Protein AF-A0A2V9MN05-F1 (afdb_monomer_lite)

Foldseek 3Di:
DDPPQDQPDDDDDDWTKGKDQVPVPVPAQFDPNRQDIDIATADVVVPRHGDADAPVRQVVCQVPDPDDPDDKDKDKDWKFWDDDPDTDIAIAMAMAQCPCVRRVFDFPDFDTDDNCCQEPPNFQAWEFEPVLCCPPVVVDPVLQQDWIQIPNDIHGYGTYGDNRDADPVGDRRGIYTHNHNDDDPDDPDD

Structure (mmCIF, N/CA/C/O backbone):
data_AF-A0A2V9MN05-F1
#
_entry.id   AF-A0A2V9MN05-F1
#
loop_
_atom_site.group_PDB
_atom_site.id
_atom_site.type_symbol
_atom_si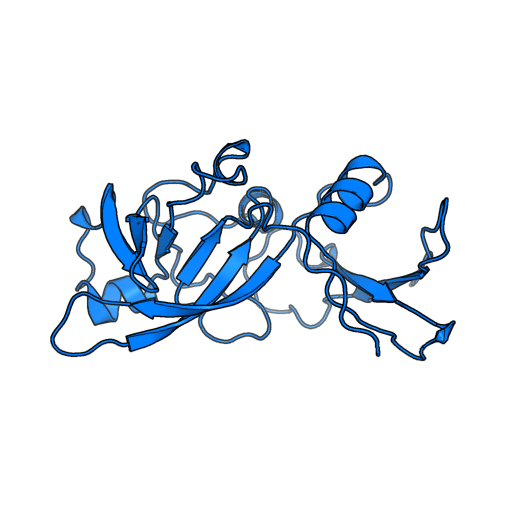te.label_atom_id
_atom_site.label_alt_id
_atom_site.label_comp_id
_atom_site.label_asym_id
_atom_site.label_entity_id
_atom_site.label_seq_id
_atom_site.pdbx_PDB_ins_code
_atom_site.Cartn_x
_atom_site.Cartn_y
_atom_site.Cartn_z
_atom_site.occupancy
_atom_site.B_iso_or_equiv
_atom_site.auth_seq_id
_atom_site.auth_comp_id
_atom_site.auth_asym_id
_atom_site.auth_atom_id
_atom_site.pdbx_PDB_model_num
ATOM 1 N N . MET A 1 1 ? 1.433 -19.647 -28.268 1.00 39.09 1 MET A N 1
ATOM 2 C CA . MET A 1 1 ? 2.835 -19.955 -27.921 1.00 39.09 1 MET A CA 1
ATOM 3 C C . MET A 1 1 ? 3.727 -18.903 -28.557 1.00 39.09 1 MET A C 1
ATOM 5 O O . MET A 1 1 ? 4.005 -18.997 -29.741 1.00 39.09 1 MET A O 1
ATOM 9 N N . ALA A 1 2 ? 4.092 -17.878 -27.792 1.00 30.27 2 ALA A N 1
ATOM 10 C CA . ALA A 1 2 ? 5.165 -16.939 -28.104 1.00 30.27 2 ALA A CA 1
ATOM 11 C C . ALA A 1 2 ? 5.567 -16.293 -26.773 1.00 30.27 2 ALA A C 1
ATOM 13 O O . ALA A 1 2 ? 4.906 -15.377 -26.292 1.00 30.27 2 ALA A O 1
ATOM 14 N N . VAL A 1 3 ? 6.591 -16.843 -26.119 1.00 34.91 3 VAL A N 1
ATOM 15 C CA . VAL A 1 3 ? 7.232 -16.193 -24.972 1.00 34.91 3 VAL A CA 1
ATOM 16 C C . VAL A 1 3 ? 8.134 -15.113 -25.561 1.00 34.91 3 VAL A C 1
ATOM 18 O O . VAL A 1 3 ? 9.304 -15.347 -25.840 1.00 34.91 3 VAL A O 1
ATOM 21 N N . LEU A 1 4 ? 7.563 -13.941 -25.829 1.00 36.72 4 LEU A N 1
ATOM 22 C CA . LEU A 1 4 ? 8.337 -12.737 -26.107 1.00 36.72 4 LEU A CA 1
ATOM 23 C C . LEU A 1 4 ? 8.831 -12.197 -24.762 1.00 36.72 4 LEU A C 1
ATOM 25 O O . LEU A 1 4 ? 8.249 -11.289 -24.181 1.00 36.72 4 LEU A O 1
ATOM 29 N N . ALA A 1 5 ? 9.908 -12.795 -24.249 1.00 43.03 5 ALA A N 1
ATOM 30 C CA . ALA A 1 5 ? 10.741 -12.186 -23.218 1.00 43.03 5 ALA A CA 1
ATOM 31 C C . ALA A 1 5 ? 11.541 -11.050 -23.873 1.00 43.03 5 ALA A C 1
ATOM 33 O O . ALA A 1 5 ? 12.736 -11.169 -24.133 1.00 43.03 5 ALA A O 1
ATOM 34 N N . LEU A 1 6 ? 10.849 -9.971 -24.242 1.00 42.22 6 LEU A N 1
ATOM 35 C CA . LEU A 1 6 ? 11.498 -8.774 -24.749 1.00 42.22 6 LEU A CA 1
ATOM 36 C C . LEU A 1 6 ? 12.150 -8.067 -23.563 1.00 42.22 6 LEU A C 1
ATOM 38 O O . LEU A 1 6 ? 11.474 -7.474 -22.724 1.00 42.22 6 LEU A O 1
ATOM 42 N N . GLY A 1 7 ? 13.478 -8.158 -23.502 1.00 55.50 7 GLY A N 1
ATOM 43 C CA . GLY A 1 7 ? 14.305 -7.254 -22.718 1.00 55.50 7 GLY A CA 1
ATOM 44 C C . GLY A 1 7 ? 14.095 -5.836 -23.235 1.00 55.50 7 GLY A C 1
ATOM 45 O O . GLY A 1 7 ? 14.756 -5.405 -24.175 1.00 55.50 7 GLY A O 1
ATOM 46 N N . LEU A 1 8 ? 13.137 -5.127 -22.647 1.00 49.72 8 LEU A N 1
ATOM 47 C CA . LEU A 1 8 ? 12.907 -3.712 -22.900 1.00 49.72 8 LEU A CA 1
ATOM 48 C C . LEU A 1 8 ? 13.979 -2.912 -22.164 1.00 49.72 8 LEU A C 1
ATOM 50 O O . LEU A 1 8 ? 13.798 -2.453 -21.040 1.00 49.72 8 LEU A O 1
ATOM 54 N N . GLY A 1 9 ? 15.137 -2.814 -22.808 1.00 55.19 9 GLY A N 1
ATOM 55 C CA . GLY A 1 9 ? 16.129 -1.791 -22.529 1.00 55.19 9 GLY A CA 1
ATOM 56 C C . GLY A 1 9 ? 15.937 -0.612 -23.476 1.00 55.19 9 GLY A C 1
ATOM 57 O O . GLY A 1 9 ? 15.714 -0.843 -24.657 1.00 55.19 9 GLY A O 1
ATOM 58 N N . ILE A 1 10 ? 16.036 0.603 -22.932 1.00 47.62 10 ILE A N 1
ATOM 59 C CA . ILE A 1 10 ? 16.647 1.853 -23.446 1.00 47.62 10 ILE A CA 1
ATOM 60 C C . ILE A 1 10 ? 16.549 2.812 -22.234 1.00 47.62 10 ILE A C 1
ATOM 62 O O . ILE A 1 10 ? 15.470 2.924 -21.675 1.00 47.62 10 ILE A O 1
ATOM 66 N N . GLY A 1 11 ? 17.536 3.531 -21.698 1.00 38.94 11 GLY A N 1
ATOM 67 C CA . GLY A 1 11 ? 18.947 3.799 -21.987 1.00 38.94 11 GLY A CA 1
ATOM 68 C C . GLY A 1 11 ? 19.257 5.155 -21.321 1.00 38.94 11 GLY A C 1
ATOM 69 O O . GLY A 1 11 ? 18.661 6.151 -21.705 1.00 38.94 11 GLY A O 1
ATOM 70 N N . ALA A 1 12 ? 20.015 5.220 -20.216 1.00 38.50 12 ALA A N 1
ATOM 71 C CA . ALA A 1 12 ? 21.365 5.809 -20.202 1.00 38.50 12 ALA A CA 1
ATOM 72 C C . ALA A 1 12 ? 22.094 5.559 -18.853 1.00 38.50 12 ALA A C 1
ATOM 74 O O . ALA A 1 12 ? 22.420 6.491 -18.128 1.00 38.50 12 ALA A O 1
ATOM 75 N N . ASN A 1 13 ? 22.276 4.290 -18.476 1.00 39.31 13 ASN A N 1
ATOM 76 C CA . ASN A 1 13 ? 23.356 3.745 -17.629 1.00 39.31 13 ASN A CA 1
ATOM 77 C C . ASN A 1 13 ? 22.969 2.299 -17.289 1.00 39.31 13 ASN A C 1
ATOM 79 O O . ASN A 1 13 ? 22.095 2.037 -16.473 1.00 39.31 13 ASN A O 1
ATOM 83 N N . THR A 1 14 ? 23.574 1.376 -18.024 1.00 41.16 14 THR A N 1
ATOM 84 C CA . THR A 1 14 ? 23.289 -0.054 -18.201 1.00 41.16 14 THR A CA 1
ATOM 85 C C . THR A 1 14 ? 22.826 -0.827 -16.948 1.00 41.16 14 THR A C 1
ATOM 87 O O . THR A 1 14 ? 23.635 -1.450 -16.263 1.00 41.16 14 THR A O 1
ATOM 90 N N . SER A 1 15 ? 21.510 -0.884 -16.721 1.00 51.56 15 SER A N 1
ATOM 91 C CA . SER A 1 15 ? 20.840 -1.926 -15.925 1.00 51.56 15 SER A CA 1
ATOM 92 C C . SER A 1 15 ? 19.911 -2.699 -16.859 1.00 51.56 15 SER A C 1
ATOM 94 O O . SER A 1 15 ? 19.084 -2.097 -17.541 1.00 51.56 15 SER A O 1
ATOM 96 N N . ILE A 1 16 ? 20.073 -4.020 -16.941 1.00 56.59 16 ILE A N 1
ATOM 97 C CA . ILE A 1 16 ? 19.167 -4.887 -17.709 1.00 56.59 16 ILE A CA 1
ATOM 98 C C . ILE A 1 16 ? 18.003 -5.245 -16.779 1.00 56.59 16 ILE A C 1
ATOM 100 O O . ILE A 1 16 ? 18.226 -5.522 -15.602 1.00 56.59 16 ILE A O 1
ATOM 104 N N . PHE A 1 17 ? 16.767 -5.242 -17.267 1.00 59.34 17 PHE A N 1
ATOM 105 C CA . PHE A 1 17 ? 15.611 -5.709 -16.497 1.00 59.34 17 PHE A CA 1
ATOM 106 C C . PHE A 1 17 ? 15.231 -7.118 -16.931 1.00 59.34 17 PHE A C 1
ATOM 108 O O . PHE A 1 17 ? 15.330 -7.464 -18.108 1.00 59.34 17 PHE A O 1
ATOM 115 N N . SER A 1 18 ? 14.788 -7.927 -15.973 1.00 60.91 18 SER A N 1
ATOM 116 C CA . SER A 1 18 ? 14.222 -9.249 -16.238 1.00 60.91 18 SER A CA 1
ATOM 117 C C . SER A 1 18 ? 12.752 -9.262 -15.835 1.00 60.91 18 SER A C 1
ATOM 119 O O . SER A 1 18 ? 12.353 -8.576 -14.890 1.00 60.91 18 SER A O 1
ATOM 121 N N . VAL A 1 19 ? 11.947 -10.038 -16.557 1.00 59.69 19 VAL A N 1
ATOM 122 C CA . VAL A 1 19 ? 10.512 -10.195 -16.315 1.00 59.69 19 VAL A CA 1
ATOM 123 C C . VAL A 1 19 ? 10.247 -11.649 -15.967 1.00 59.69 19 VAL A C 1
ATOM 125 O O . VAL A 1 19 ? 10.619 -12.553 -16.713 1.00 59.69 19 VAL A O 1
ATOM 128 N N . VAL A 1 20 ? 9.582 -11.881 -14.837 1.00 61.16 20 VAL A N 1
ATOM 129 C CA . VAL A 1 20 ? 9.083 -13.213 -14.487 1.00 61.16 20 VAL A CA 1
ATOM 130 C C . VAL A 1 20 ? 7.574 -13.206 -14.648 1.00 61.16 20 VAL A C 1
ATOM 132 O O . VAL A 1 20 ? 6.879 -12.364 -14.072 1.00 61.16 20 VAL A O 1
ATOM 135 N N . ASN A 1 21 ? 7.077 -14.151 -15.445 1.00 51.31 21 ASN A N 1
ATOM 136 C CA . ASN A 1 21 ? 5.650 -14.326 -15.636 1.00 51.31 21 ASN A CA 1
ATOM 137 C C . ASN A 1 21 ? 5.034 -14.866 -14.341 1.00 51.31 21 ASN A C 1
ATOM 139 O O . ASN A 1 21 ? 5.473 -15.891 -13.813 1.00 51.31 21 ASN A O 1
ATOM 143 N N . PHE A 1 22 ? 4.011 -14.192 -13.832 1.00 54.09 22 PHE A N 1
ATOM 144 C CA . PHE A 1 22 ? 3.351 -14.544 -12.579 1.00 54.09 22 PHE A CA 1
ATOM 145 C C . PHE A 1 22 ? 2.354 -15.704 -12.751 1.00 54.09 22 PHE A C 1
ATOM 147 O O . PHE A 1 22 ? 1.380 -15.798 -12.016 1.00 54.09 22 PHE A O 1
ATOM 154 N N . LEU A 1 23 ? 2.590 -16.648 -13.671 1.00 47.97 23 LEU A N 1
ATOM 155 C CA . LEU A 1 23 ? 1.692 -17.791 -13.925 1.00 47.97 23 LEU A CA 1
ATOM 156 C C . LEU A 1 23 ? 1.427 -18.674 -12.685 1.00 47.97 23 LEU A C 1
ATOM 158 O O . LEU A 1 23 ? 0.505 -19.488 -12.696 1.00 47.97 23 LEU A O 1
ATOM 162 N N . LEU A 1 24 ? 2.187 -18.483 -11.603 1.00 50.28 24 LEU A N 1
ATOM 163 C CA . LEU A 1 24 ? 1.939 -19.065 -10.283 1.00 50.28 24 LEU A CA 1
ATOM 164 C C . LEU A 1 24 ? 0.792 -18.386 -9.497 1.00 50.28 24 LEU A C 1
ATOM 166 O O . LEU A 1 24 ? 0.375 -18.928 -8.482 1.00 50.28 24 LEU A O 1
ATOM 170 N N . LEU A 1 25 ? 0.235 -17.257 -9.960 1.00 53.88 25 LEU A N 1
ATOM 171 C CA . LEU A 1 25 ? -0.922 -16.562 -9.364 1.00 53.88 25 LEU A CA 1
ATOM 172 C C . LEU A 1 25 ? -2.271 -17.231 -9.664 1.00 53.88 25 LEU A C 1
ATOM 174 O O . LEU A 1 25 ? -3.316 -16.633 -9.404 1.00 53.88 25 LEU A O 1
ATOM 178 N N . ARG A 1 26 ? -2.288 -18.454 -10.215 1.00 44.75 26 ARG A N 1
ATOM 179 C CA . ARG A 1 26 ? -3.520 -19.227 -10.437 1.00 44.75 26 ARG A CA 1
ATOM 180 C C . ARG A 1 26 ? -4.197 -19.538 -9.096 1.00 44.75 26 ARG A C 1
ATOM 182 O O . ARG A 1 26 ? -3.970 -20.604 -8.536 1.00 44.75 26 ARG A O 1
ATOM 189 N N . SER A 1 27 ? -4.990 -18.581 -8.609 1.00 54.88 27 SER A N 1
ATOM 190 C CA . SER A 1 27 ? -6.181 -18.660 -7.739 1.00 54.88 27 SER A CA 1
ATOM 191 C C . SER A 1 27 ? -6.539 -17.303 -7.100 1.00 54.88 27 SER A C 1
ATOM 193 O O . SER A 1 27 ? -7.542 -17.233 -6.397 1.00 54.88 27 SER A O 1
ATOM 195 N N . LEU A 1 28 ? -5.772 -16.223 -7.318 1.00 64.75 28 LEU A N 1
ATOM 196 C CA . LEU A 1 28 ? -6.087 -14.928 -6.698 1.00 64.75 28 LEU A CA 1
ATOM 197 C C . LEU A 1 28 ? -7.112 -14.131 -7.511 1.00 64.75 28 LEU A C 1
ATOM 199 O O . LEU A 1 28 ? -7.017 -14.109 -8.742 1.00 64.75 28 LEU A O 1
ATOM 203 N N . PRO A 1 29 ? -8.058 -13.435 -6.853 1.00 74.38 29 PRO A N 1
ATOM 204 C CA . PRO A 1 29 ? -9.112 -12.661 -7.506 1.00 74.38 29 PRO A CA 1
ATOM 205 C C . PRO A 1 29 ? -8.591 -11.307 -8.020 1.00 74.38 29 PRO A C 1
ATOM 207 O O . PRO A 1 29 ? -9.217 -10.268 -7.819 1.00 74.38 29 PRO A O 1
ATOM 210 N N . TYR A 1 30 ? -7.418 -11.297 -8.654 1.00 82.50 30 TYR A N 1
ATOM 211 C CA . TYR A 1 30 ? -6.895 -10.100 -9.299 1.00 82.50 30 TYR A CA 1
ATOM 212 C C . TYR A 1 30 ? -7.564 -9.886 -10.649 1.00 82.50 30 TYR A C 1
ATOM 214 O O . TYR A 1 30 ? -7.943 -10.834 -11.339 1.00 82.50 30 TYR A O 1
ATOM 222 N N . LYS A 1 31 ? -7.669 -8.621 -11.042 1.00 81.06 31 LYS A N 1
ATOM 223 C CA . LYS A 1 31 ? -8.039 -8.246 -12.400 1.00 81.06 31 LYS A CA 1
ATOM 224 C C . LYS A 1 31 ? -6.958 -8.724 -13.381 1.00 81.06 31 LYS A C 1
ATOM 226 O O . LYS A 1 31 ? -5.775 -8.513 -13.137 1.00 81.06 31 LYS A O 1
ATOM 231 N N . ASP A 1 32 ? -7.385 -9.371 -14.466 1.00 80.56 32 ASP A N 1
ATOM 232 C CA . ASP A 1 32 ? -6.545 -9.805 -15.593 1.00 80.56 32 ASP A CA 1
ATOM 233 C C . ASP A 1 32 ? -5.247 -10.549 -15.175 1.00 80.56 32 ASP A C 1
ATOM 235 O O . ASP A 1 32 ? -4.142 -10.187 -15.581 1.00 80.56 32 ASP A O 1
ATOM 239 N N . PRO A 1 33 ? -5.332 -11.635 -14.374 1.00 76.94 33 PRO A N 1
ATOM 240 C CA . PRO A 1 33 ? -4.166 -12.248 -13.729 1.00 76.94 33 PRO A CA 1
ATOM 241 C C . PRO A 1 33 ? -3.158 -12.861 -14.715 1.00 76.94 33 PRO A C 1
ATOM 243 O O . PRO A 1 33 ? -2.000 -13.065 -14.359 1.00 76.94 33 PRO A O 1
ATOM 246 N N . GLY A 1 34 ? -3.583 -13.158 -15.949 1.00 77.50 34 GLY A N 1
ATOM 247 C CA . GLY A 1 34 ? -2.714 -13.652 -17.022 1.00 77.50 34 GLY A CA 1
ATOM 248 C C . GLY A 1 34 ? -1.807 -12.586 -17.646 1.00 77.50 34 GLY A C 1
ATOM 249 O O . GLY A 1 34 ? -0.895 -12.944 -18.387 1.00 77.50 34 GLY A O 1
ATOM 250 N N . GLU A 1 35 ? -2.043 -11.308 -17.343 1.00 83.62 35 GLU A N 1
ATOM 251 C CA . GLU A 1 35 ? -1.281 -10.162 -17.858 1.00 83.62 35 GLU A CA 1
ATOM 252 C C . GLU A 1 35 ? -0.351 -9.551 -16.797 1.00 83.62 35 GLU A C 1
ATOM 254 O O . GLU A 1 35 ? 0.435 -8.647 -17.083 1.00 83.62 35 GLU A O 1
ATOM 259 N N . LEU A 1 36 ? -0.403 -10.062 -15.564 1.00 84.00 36 LEU A N 1
ATOM 260 C CA . LEU A 1 36 ? 0.458 -9.609 -14.482 1.00 84.00 36 LEU A CA 1
ATOM 261 C C . LEU A 1 36 ? 1.861 -10.194 -14.629 1.00 84.00 36 LEU A C 1
ATOM 263 O O . LEU A 1 36 ? 2.056 -11.398 -14.795 1.00 84.00 36 LEU A O 1
ATOM 267 N N . VAL A 1 37 ? 2.865 -9.335 -14.483 1.00 83.44 37 VAL A N 1
ATOM 268 C CA . VAL A 1 37 ? 4.274 -9.733 -14.463 1.00 83.44 37 VAL A CA 1
ATOM 269 C C . VAL A 1 37 ? 5.022 -9.005 -13.354 1.00 83.44 37 VAL A C 1
ATOM 271 O O . VAL A 1 37 ? 4.655 -7.893 -12.973 1.00 83.44 37 VAL A O 1
ATOM 274 N N . ARG A 1 38 ? 6.083 -9.625 -12.821 1.00 82.38 38 ARG A N 1
ATOM 275 C CA . ARG A 1 38 ? 7.010 -8.938 -11.914 1.00 82.38 38 ARG A CA 1
ATOM 276 C C . ARG A 1 38 ? 8.241 -8.501 -12.679 1.00 82.38 38 ARG A C 1
ATOM 278 O O . ARG A 1 38 ? 8.856 -9.315 -13.371 1.00 82.38 38 ARG A O 1
ATOM 285 N N . VAL A 1 39 ? 8.601 -7.237 -12.497 1.00 82.75 39 VAL A N 1
ATOM 286 C CA . VAL A 1 39 ? 9.814 -6.635 -13.047 1.00 82.75 39 VAL A CA 1
ATOM 287 C C . VAL A 1 39 ? 10.818 -6.434 -11.918 1.00 82.75 39 VAL A C 1
ATOM 289 O O . VAL A 1 39 ? 10.441 -6.059 -10.806 1.00 82.75 39 VAL A O 1
ATOM 292 N N . TRP A 1 40 ? 12.090 -6.685 -12.211 1.00 78.81 40 TRP A N 1
ATOM 293 C CA . TRP A 1 40 ? 13.195 -6.595 -11.255 1.00 78.81 40 TRP A CA 1
ATOM 294 C C . TRP A 1 40 ? 14.386 -5.901 -11.896 1.00 78.81 40 TRP A C 1
ATOM 296 O O . TRP A 1 40 ? 14.615 -6.039 -13.103 1.00 78.81 40 TRP A O 1
ATOM 306 N N . ALA A 1 41 ? 15.184 -5.226 -11.072 1.00 77.25 41 ALA A N 1
ATOM 307 C CA . ALA A 1 41 ? 16.496 -4.762 -11.493 1.00 77.25 41 ALA A CA 1
ATOM 308 C C . ALA A 1 41 ? 17.451 -5.958 -11.590 1.00 77.25 41 ALA A C 1
ATOM 310 O O . ALA A 1 41 ? 17.406 -6.864 -10.755 1.00 77.25 41 ALA A O 1
ATOM 311 N N . THR A 1 42 ? 18.317 -5.968 -12.603 1.00 72.00 42 THR A N 1
ATOM 312 C CA . THR A 1 42 ? 19.423 -6.926 -12.690 1.00 72.00 42 THR A CA 1
ATOM 313 C C . THR A 1 42 ? 20.740 -6.182 -12.859 1.00 72.00 42 THR A C 1
ATOM 315 O O . THR A 1 42 ? 20.823 -5.171 -13.561 1.00 72.00 42 THR A O 1
ATOM 318 N N . TYR A 1 43 ? 21.786 -6.714 -12.232 1.00 75.31 43 TYR A N 1
ATOM 319 C CA . TYR A 1 43 ? 23.158 -6.239 -12.346 1.00 75.31 43 TYR A CA 1
ATOM 320 C C . TYR A 1 43 ? 24.034 -7.403 -12.827 1.00 75.31 43 TYR A C 1
ATOM 322 O O . TYR A 1 43 ? 24.676 -8.072 -12.009 1.00 75.31 43 TYR A O 1
ATOM 330 N N . PRO A 1 44 ? 24.081 -7.667 -14.150 1.00 73.44 44 PRO A N 1
ATOM 331 C CA . PRO A 1 44 ? 24.819 -8.801 -14.710 1.00 73.44 44 PRO A CA 1
ATOM 332 C C . PRO A 1 44 ? 26.302 -8.798 -14.331 1.00 73.44 44 PRO A C 1
ATOM 334 O O . PRO A 1 44 ? 26.865 -9.843 -14.024 1.00 73.44 44 PRO A O 1
ATOM 337 N N . SER A 1 45 ? 26.917 -7.614 -14.264 1.00 74.62 45 SER A N 1
ATOM 338 C CA . SER A 1 45 ? 28.318 -7.430 -13.857 1.00 74.62 45 SER A CA 1
ATOM 339 C C . SER A 1 45 ? 28.610 -7.857 -12.415 1.00 74.62 45 SER A C 1
ATOM 341 O O . SER A 1 45 ? 29.765 -8.092 -12.075 1.00 74.62 45 SER A O 1
ATOM 343 N N . LYS A 1 46 ? 27.576 -7.969 -11.572 1.00 74.19 46 LYS A N 1
ATOM 344 C CA . LYS A 1 46 ? 27.658 -8.432 -10.180 1.00 74.19 46 LYS A CA 1
ATOM 345 C C . LYS A 1 46 ? 27.010 -9.805 -9.978 1.00 74.19 46 LYS A C 1
ATOM 347 O O . LYS A 1 46 ? 26.874 -10.246 -8.843 1.00 74.19 46 LYS A O 1
ATOM 352 N N . GLY A 1 47 ? 26.569 -10.459 -11.056 1.00 73.25 47 GLY A N 1
ATOM 353 C CA . GLY A 1 47 ? 25.829 -11.721 -10.988 1.00 73.25 47 GLY A CA 1
ATOM 354 C C . GLY A 1 47 ? 24.453 -11.613 -10.317 1.00 73.25 47 GLY A C 1
ATOM 355 O O . GLY A 1 47 ? 23.883 -12.636 -9.947 1.00 73.25 47 GLY A O 1
ATOM 356 N N . VAL A 1 48 ? 23.905 -10.403 -10.145 1.00 74.25 48 VAL A N 1
ATOM 357 C CA . VAL A 1 48 ? 22.606 -10.188 -9.487 1.00 74.25 48 VAL A CA 1
ATOM 358 C C . VAL A 1 48 ? 21.503 -10.222 -10.537 1.00 74.25 48 VAL A C 1
ATOM 360 O O . VAL A 1 48 ? 21.445 -9.363 -11.415 1.00 74.25 48 VAL A O 1
ATOM 363 N N . THR A 1 49 ? 20.616 -11.209 -10.452 1.00 65.81 49 THR A N 1
ATOM 364 C CA . THR A 1 49 ? 19.530 -11.423 -11.426 1.00 65.81 49 THR A CA 1
ATOM 365 C C . THR A 1 49 ? 18.174 -10.900 -10.958 1.00 65.81 49 THR A C 1
ATOM 367 O O . THR A 1 49 ? 17.256 -10.799 -11.770 1.00 65.81 49 THR A O 1
ATOM 370 N N . GLN A 1 50 ? 18.041 -10.570 -9.671 1.00 68.31 50 GLN A N 1
ATOM 371 C CA . GLN A 1 50 ? 16.852 -9.975 -9.067 1.00 68.31 50 GLN A CA 1
ATOM 372 C C . GLN A 1 50 ? 17.286 -9.066 -7.917 1.00 68.31 50 GLN A C 1
ATOM 374 O O . GLN A 1 50 ? 17.778 -9.554 -6.901 1.00 68.31 50 GLN A O 1
ATOM 379 N N . ASP A 1 51 ? 17.100 -7.760 -8.072 1.00 72.50 51 ASP A N 1
ATOM 380 C CA . ASP A 1 51 ? 17.329 -6.778 -7.013 1.00 72.50 51 ASP A CA 1
ATOM 381 C C . ASP A 1 51 ? 16.075 -5.935 -6.753 1.00 72.50 51 ASP A C 1
ATOM 383 O O . ASP A 1 51 ? 15.172 -5.822 -7.593 1.00 72.50 51 ASP A O 1
ATOM 387 N N . VAL A 1 52 ? 16.024 -5.353 -5.557 1.00 69.31 52 VAL A N 1
ATOM 388 C CA . VAL A 1 52 ? 14.979 -4.436 -5.116 1.00 69.31 52 VAL A CA 1
ATOM 389 C C . VAL A 1 52 ? 15.211 -3.068 -5.749 1.00 69.31 52 VAL A C 1
ATOM 391 O O . VAL A 1 52 ? 16.243 -2.434 -5.550 1.00 69.31 52 VAL A O 1
ATOM 394 N N . THR A 1 53 ? 14.221 -2.589 -6.492 1.00 72.00 53 THR A N 1
ATOM 395 C CA . THR A 1 53 ? 14.265 -1.280 -7.146 1.00 72.00 53 THR A CA 1
ATOM 396 C C . THR A 1 53 ? 14.086 -0.157 -6.126 1.00 72.00 53 THR A C 1
ATOM 398 O O . THR A 1 53 ? 13.192 -0.219 -5.275 1.00 72.00 53 THR A O 1
ATOM 401 N N . SER A 1 54 ? 14.905 0.897 -6.206 1.00 77.75 54 SER A N 1
ATOM 402 C CA . SER A 1 54 ? 14.675 2.095 -5.394 1.00 77.75 54 SER A CA 1
ATOM 403 C C . SER A 1 54 ? 13.398 2.818 -5.845 1.00 77.75 54 SER A C 1
ATOM 405 O O . SER A 1 54 ? 12.959 2.673 -6.983 1.00 77.75 54 SER A O 1
ATOM 407 N N . TYR A 1 55 ? 12.785 3.631 -4.976 1.00 78.44 55 TYR A N 1
ATOM 408 C CA . TYR A 1 55 ? 11.598 4.404 -5.372 1.00 78.44 55 TYR A CA 1
ATOM 409 C C . TYR A 1 55 ? 11.880 5.328 -6.568 1.00 78.44 55 TYR A C 1
ATOM 411 O O . TYR A 1 55 ? 11.038 5.458 -7.448 1.00 78.44 55 TYR A O 1
ATOM 419 N N . ALA A 1 56 ? 13.075 5.928 -6.621 1.00 79.44 56 ALA A N 1
ATOM 420 C CA . ALA A 1 56 ? 13.480 6.790 -7.728 1.00 79.44 56 ALA A CA 1
ATOM 421 C C . ALA A 1 56 ? 13.580 6.005 -9.043 1.00 79.44 56 ALA A C 1
ATOM 423 O O . ALA A 1 56 ? 12.973 6.408 -10.029 1.00 79.44 56 ALA A O 1
ATOM 424 N N . ASP A 1 57 ? 14.240 4.843 -9.024 1.00 81.56 57 ASP A N 1
ATOM 425 C CA . ASP A 1 57 ? 14.337 3.990 -10.212 1.00 81.56 57 ASP A CA 1
ATOM 426 C C . ASP A 1 57 ? 12.946 3.518 -10.666 1.00 81.56 57 ASP A C 1
ATOM 428 O O . ASP A 1 57 ? 12.652 3.513 -11.855 1.00 81.56 57 ASP A O 1
ATOM 432 N N . PHE A 1 58 ? 12.045 3.181 -9.733 1.00 85.88 58 PHE A N 1
ATOM 433 C CA . PHE A 1 58 ? 10.660 2.841 -10.071 1.00 85.88 58 PHE A CA 1
ATOM 434 C C . PHE A 1 58 ? 9.929 4.001 -10.759 1.00 85.88 58 PHE A C 1
ATOM 436 O O . PHE A 1 58 ? 9.215 3.773 -11.735 1.00 85.88 58 PHE A O 1
ATOM 443 N N . MET A 1 59 ? 10.100 5.235 -10.277 1.00 84.50 59 MET A N 1
ATOM 444 C CA . MET A 1 59 ? 9.497 6.413 -10.906 1.00 84.50 59 MET A CA 1
ATOM 445 C C . MET A 1 59 ? 10.065 6.661 -12.305 1.00 84.50 59 MET A C 1
ATOM 447 O O . MET A 1 59 ? 9.297 6.968 -13.221 1.00 84.50 59 MET A O 1
ATOM 451 N N . ASP A 1 60 ? 11.370 6.460 -12.498 1.00 83.88 60 ASP A N 1
ATOM 452 C CA . ASP A 1 60 ? 12.003 6.540 -13.815 1.00 83.88 60 ASP A CA 1
ATOM 453 C C . ASP A 1 60 ? 11.434 5.476 -14.759 1.00 83.88 60 ASP A C 1
ATOM 455 O O . ASP A 1 60 ? 11.042 5.796 -15.882 1.00 83.88 60 ASP A O 1
ATOM 459 N N . TRP A 1 61 ? 11.295 4.229 -14.293 1.00 86.00 61 TRP A N 1
ATOM 460 C CA . TRP A 1 61 ? 10.700 3.149 -15.084 1.00 86.00 61 TRP A CA 1
ATOM 461 C C . TRP A 1 61 ? 9.256 3.461 -15.442 1.00 86.00 61 TRP A C 1
ATOM 463 O O . TRP A 1 61 ? 8.883 3.330 -16.600 1.00 86.00 61 TRP A O 1
ATOM 473 N N . LYS A 1 62 ? 8.450 3.918 -14.477 1.00 87.00 62 LYS A N 1
ATOM 474 C CA . LYS A 1 62 ? 7.049 4.290 -14.705 1.00 87.00 62 LYS A CA 1
ATOM 475 C C . LYS A 1 62 ? 6.930 5.418 -15.733 1.00 87.00 62 LYS A C 1
ATOM 477 O O . LYS A 1 62 ? 6.035 5.372 -16.570 1.00 87.00 62 LYS A O 1
ATOM 482 N N . THR A 1 63 ? 7.831 6.399 -15.692 1.00 86.88 63 THR A N 1
ATOM 483 C CA . THR A 1 63 ? 7.833 7.552 -16.610 1.00 86.88 63 THR A CA 1
ATOM 484 C C . THR A 1 63 ? 8.286 7.171 -18.020 1.00 86.88 63 THR A C 1
ATOM 486 O O . THR A 1 63 ? 7.752 7.686 -18.997 1.00 86.88 63 THR A O 1
ATOM 489 N N . GLN A 1 64 ? 9.255 6.261 -18.139 1.00 86.19 64 GLN A N 1
ATOM 490 C CA . GLN A 1 64 ? 9.811 5.806 -19.422 1.00 86.19 64 GLN A CA 1
ATOM 491 C C . GLN A 1 64 ? 9.079 4.578 -19.995 1.00 86.19 64 GLN A C 1
ATOM 493 O O . GLN A 1 64 ? 9.413 4.091 -21.076 1.00 86.19 64 GLN A O 1
ATOM 498 N N . ASN A 1 65 ? 8.086 4.056 -19.276 1.00 84.62 65 ASN A N 1
ATOM 499 C CA . ASN A 1 65 ? 7.372 2.846 -19.643 1.00 84.62 65 ASN A CA 1
ATOM 500 C C . ASN A 1 65 ? 6.488 3.052 -20.881 1.00 84.62 65 ASN A C 1
ATOM 502 O O . ASN A 1 65 ? 5.592 3.890 -20.900 1.00 84.62 65 ASN A O 1
ATOM 506 N N . SER A 1 66 ? 6.699 2.197 -21.879 1.00 84.38 66 SER A N 1
ATOM 507 C CA . SER A 1 66 ? 5.870 2.077 -23.086 1.00 84.38 66 SER A CA 1
ATOM 508 C C . SER A 1 66 ? 5.301 0.667 -23.289 1.00 84.38 66 SER A C 1
ATOM 510 O O . SER A 1 66 ? 4.541 0.441 -24.227 1.00 84.38 66 SER A O 1
ATOM 512 N N . ALA A 1 67 ? 5.662 -0.283 -22.422 1.00 84.81 67 ALA A N 1
ATOM 513 C CA . ALA A 1 67 ? 5.367 -1.703 -22.601 1.00 84.81 67 ALA A CA 1
ATOM 514 C C . ALA A 1 67 ? 4.211 -2.206 -21.732 1.00 84.81 67 ALA A C 1
ATOM 516 O O . ALA A 1 67 ? 3.526 -3.153 -22.109 1.00 84.81 67 ALA A O 1
ATOM 517 N N . PHE A 1 68 ? 3.997 -1.588 -20.571 1.00 87.50 68 PHE A N 1
ATOM 518 C CA . PHE A 1 68 ? 2.969 -1.986 -19.616 1.00 87.50 68 PHE A CA 1
ATOM 519 C C . PHE A 1 68 ? 1.848 -0.956 -19.571 1.00 87.50 68 PHE A C 1
ATOM 521 O O . PHE A 1 68 ? 2.102 0.246 -19.560 1.00 87.50 68 PHE A O 1
ATOM 528 N N . GLN A 1 69 ? 0.601 -1.412 -19.477 1.00 88.44 69 GLN A N 1
ATOM 529 C CA . GLN A 1 69 ? -0.538 -0.506 -19.328 1.00 88.44 69 GLN A CA 1
ATOM 530 C C . GLN A 1 69 ? -0.495 0.250 -17.992 1.00 88.44 69 GLN A C 1
ATOM 532 O O . GLN A 1 69 ? -0.861 1.421 -17.924 1.00 88.44 69 GLN A O 1
ATOM 537 N N . GLN A 1 70 ? -0.067 -0.426 -16.924 1.00 89.94 70 GLN A N 1
ATOM 538 C CA . GLN A 1 70 ? 0.066 0.131 -15.581 1.00 89.94 70 GLN A CA 1
ATOM 539 C C . GLN A 1 70 ? 1.283 -0.476 -14.885 1.00 89.94 70 GLN A C 1
ATOM 541 O O . GLN A 1 70 ? 1.657 -1.620 -15.141 1.00 89.94 70 GLN A O 1
ATOM 546 N N . MET A 1 71 ? 1.879 0.293 -13.976 1.00 91.12 71 MET A N 1
ATOM 547 C CA . MET A 1 71 ? 2.973 -0.161 -13.125 1.00 91.12 71 MET A CA 1
ATOM 548 C C . MET A 1 71 ? 2.716 0.269 -11.687 1.00 91.12 71 MET A C 1
ATOM 550 O O . MET A 1 71 ? 2.344 1.413 -11.427 1.00 91.12 71 MET A O 1
ATOM 554 N N . ALA A 1 72 ? 2.973 -0.646 -10.760 1.00 91.44 72 ALA A N 1
ATOM 555 C CA . ALA A 1 72 ? 2.923 -0.394 -9.332 1.00 91.44 72 ALA A CA 1
ATOM 556 C C . ALA A 1 72 ? 4.155 -0.989 -8.649 1.00 91.44 72 ALA A C 1
ATOM 558 O O . ALA A 1 72 ? 4.726 -1.975 -9.118 1.00 91.44 72 ALA A O 1
ATOM 559 N N . ALA A 1 73 ? 4.548 -0.390 -7.530 1.00 89.38 73 ALA A N 1
ATOM 560 C CA . ALA A 1 73 ? 5.654 -0.860 -6.712 1.00 89.38 73 ALA A CA 1
ATOM 561 C C . ALA A 1 73 ? 5.149 -1.359 -5.366 1.00 89.38 73 ALA A C 1
ATOM 563 O O . ALA A 1 73 ? 4.178 -0.836 -4.814 1.00 89.38 73 ALA A O 1
ATOM 564 N N . PHE A 1 74 ? 5.859 -2.336 -4.812 1.00 87.12 74 PHE A N 1
ATOM 565 C CA . PHE A 1 74 ? 5.667 -2.770 -3.442 1.00 87.12 74 PHE A CA 1
ATOM 566 C C . PHE A 1 74 ? 6.992 -3.170 -2.797 1.00 87.12 74 PHE A C 1
ATOM 568 O O . PHE A 1 74 ? 7.939 -3.572 -3.471 1.00 87.12 74 PHE A O 1
ATOM 575 N N . THR A 1 75 ? 7.035 -3.117 -1.472 1.00 84.62 75 THR A N 1
ATOM 576 C CA . THR A 1 75 ? 8.078 -3.739 -0.658 1.00 84.62 75 THR A CA 1
ATOM 577 C C . THR A 1 75 ? 7.487 -4.243 0.652 1.00 84.62 75 THR A C 1
ATOM 579 O O . THR A 1 75 ? 6.489 -3.707 1.133 1.00 84.62 75 THR A O 1
ATOM 582 N N . HIS A 1 76 ? 8.087 -5.274 1.239 1.00 83.06 76 HIS A N 1
ATOM 583 C CA . HIS A 1 76 ? 7.676 -5.776 2.545 1.00 83.06 76 HIS A CA 1
ATOM 584 C C . HIS A 1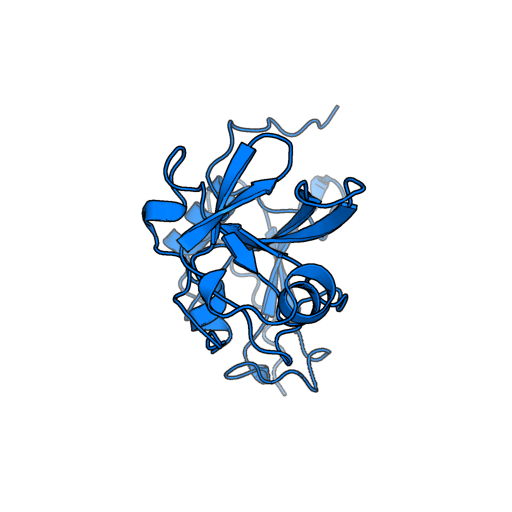 76 ? 8.344 -4.978 3.656 1.00 83.06 76 HIS A C 1
ATOM 586 O O . HIS A 1 76 ? 9.523 -4.635 3.579 1.00 83.06 76 HIS A O 1
ATOM 592 N N . GLN A 1 77 ? 7.598 -4.720 4.724 1.00 83.75 77 GLN A N 1
ATOM 593 C CA . GLN A 1 77 ? 8.130 -4.067 5.908 1.00 83.75 77 GLN A CA 1
ATOM 594 C C . GLN A 1 77 ? 7.450 -4.603 7.163 1.00 83.75 77 GLN A C 1
ATOM 596 O O . GLN A 1 77 ? 6.238 -4.791 7.202 1.00 83.75 77 GLN A O 1
ATOM 601 N N . TYR A 1 78 ? 8.236 -4.815 8.217 1.00 84.88 78 TYR A N 1
ATOM 602 C CA . TYR A 1 78 ? 7.690 -5.082 9.541 1.00 84.88 78 TYR A CA 1
ATOM 603 C C . TYR A 1 78 ? 7.297 -3.779 10.240 1.00 84.88 78 TYR A C 1
ATOM 605 O O . TYR A 1 78 ? 8.048 -2.798 10.243 1.00 84.88 78 TYR A O 1
ATOM 613 N N . PHE A 1 79 ? 6.142 -3.805 10.891 1.00 85.31 79 PHE A N 1
ATOM 614 C CA . PHE A 1 79 ? 5.620 -2.721 11.708 1.00 85.31 79 PHE A CA 1
ATOM 615 C C . PHE A 1 79 ? 5.369 -3.216 13.127 1.00 85.31 79 PHE A C 1
ATOM 617 O O . PHE A 1 79 ? 4.860 -4.314 13.330 1.00 85.31 79 PHE A O 1
ATOM 624 N N . ASN A 1 80 ? 5.705 -2.395 14.114 1.00 89.31 80 ASN A N 1
ATOM 625 C CA . ASN A 1 80 ? 5.355 -2.629 15.506 1.00 89.31 80 ASN A CA 1
ATOM 626 C C . ASN A 1 80 ? 4.065 -1.873 15.817 1.00 89.31 80 ASN A C 1
ATOM 628 O O . ASN A 1 80 ? 4.089 -0.649 15.961 1.00 89.31 80 ASN A O 1
ATOM 632 N N . LEU A 1 81 ? 2.951 -2.596 15.904 1.00 88.25 81 LEU A N 1
ATOM 633 C CA . LEU A 1 81 ? 1.649 -2.042 16.254 1.00 88.25 81 LEU A CA 1
ATOM 634 C C . LEU A 1 81 ? 1.508 -1.919 17.772 1.00 88.25 81 LEU A C 1
ATOM 636 O O . LEU A 1 81 ? 1.560 -2.913 18.508 1.00 88.25 81 LEU A O 1
ATOM 640 N N . LYS A 1 82 ? 1.260 -0.690 18.226 1.00 85.12 82 LYS A N 1
ATOM 641 C CA . LYS A 1 82 ? 0.884 -0.366 19.607 1.00 85.12 82 LYS A CA 1
ATOM 642 C C . LYS A 1 82 ? -0.632 -0.142 19.698 1.00 85.12 82 LYS A C 1
ATOM 644 O O . LYS A 1 82 ? -1.248 0.306 18.738 1.00 85.12 82 LYS A O 1
ATOM 649 N N . GLY A 1 83 ? -1.228 -0.453 20.852 1.00 69.81 83 GLY A N 1
ATOM 650 C CA . GLY A 1 83 ? -2.674 -0.304 21.099 1.00 69.81 83 GLY A 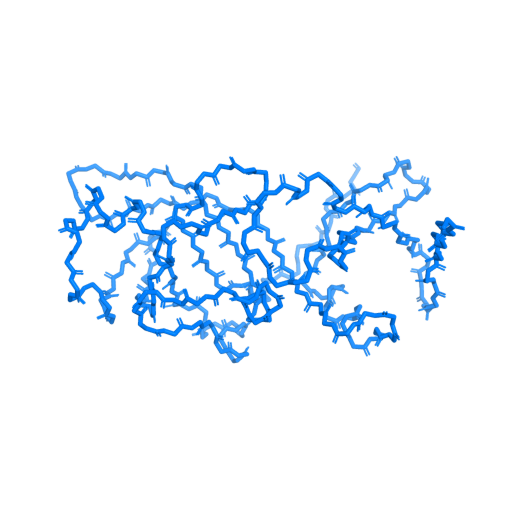CA 1
ATOM 651 C C . GLY A 1 83 ? -3.319 -1.611 21.562 1.00 69.81 83 GLY A C 1
ATOM 652 O O . GLY A 1 83 ? -3.970 -2.293 20.779 1.00 69.81 83 GLY A O 1
ATOM 653 N N . GLY A 1 84 ? -3.020 -2.027 22.791 1.00 65.19 84 GLY A N 1
ATOM 654 C CA . GLY A 1 84 ? -3.392 -3.304 23.414 1.00 65.19 84 GLY A CA 1
ATOM 655 C C . GLY A 1 84 ? -2.438 -3.608 24.578 1.00 65.19 84 GLY A C 1
ATOM 656 O O . GLY A 1 84 ? -1.541 -2.807 24.838 1.00 65.19 84 GLY A O 1
ATOM 657 N N . ASN A 1 85 ? -2.583 -4.755 25.251 1.00 61.03 85 ASN A N 1
ATOM 658 C CA . ASN A 1 85 ? -1.730 -5.099 26.404 1.00 61.03 85 ASN A CA 1
ATOM 659 C C . ASN A 1 85 ? -0.250 -5.326 26.038 1.00 61.03 85 ASN A C 1
ATOM 661 O O . ASN A 1 85 ? 0.615 -5.130 26.887 1.00 61.03 85 ASN A O 1
ATOM 665 N N . LEU A 1 86 ? 0.056 -5.722 24.794 1.00 73.56 86 LEU A N 1
ATOM 666 C CA . LEU A 1 86 ? 1.425 -5.957 24.320 1.00 73.56 86 LEU A CA 1
ATOM 667 C C . LEU A 1 86 ? 1.637 -5.397 22.896 1.00 73.56 86 LEU A C 1
ATOM 669 O O . LEU A 1 86 ? 0.723 -5.475 22.063 1.00 73.56 86 LEU A O 1
ATOM 673 N N . PRO A 1 87 ? 2.826 -4.836 22.587 1.00 81.75 87 PRO A N 1
ATOM 674 C CA . PRO A 1 87 ? 3.225 -4.519 21.219 1.00 81.75 87 PRO A CA 1
ATOM 675 C C . PRO A 1 87 ? 3.253 -5.776 20.351 1.00 81.75 87 PRO A C 1
ATOM 677 O O . PRO A 1 87 ? 3.713 -6.829 20.785 1.00 81.75 87 PRO A O 1
ATOM 680 N N . GLU A 1 88 ? 2.798 -5.653 19.108 1.00 85.50 88 GLU A N 1
ATOM 681 C CA . GLU A 1 88 ? 2.792 -6.766 18.163 1.00 85.50 88 GLU A CA 1
ATOM 682 C C . GLU A 1 88 ? 3.579 -6.403 16.908 1.00 85.50 88 GLU A C 1
ATOM 684 O O . GLU A 1 88 ? 3.323 -5.368 16.290 1.00 85.50 88 GLU A O 1
ATOM 689 N N . ARG A 1 89 ? 4.527 -7.261 16.524 1.00 87.00 89 ARG A N 1
ATOM 690 C CA . ARG A 1 89 ? 5.270 -7.115 15.274 1.00 87.00 89 ARG A CA 1
ATOM 691 C C . ARG A 1 89 ? 4.504 -7.794 14.151 1.00 87.00 89 ARG A C 1
ATOM 693 O O . ARG A 1 89 ? 4.243 -8.990 14.207 1.00 87.00 89 ARG A O 1
ATOM 700 N N . ILE A 1 90 ? 4.176 -7.024 13.126 1.00 84.44 90 ILE A N 1
ATOM 701 C CA . ILE A 1 90 ? 3.302 -7.443 12.043 1.00 84.44 90 ILE A CA 1
ATOM 702 C C . ILE A 1 90 ? 4.003 -7.203 10.706 1.00 84.44 90 ILE A C 1
ATOM 704 O O . ILE A 1 90 ? 4.586 -6.139 10.488 1.00 84.44 90 ILE A O 1
ATOM 708 N N . LEU A 1 91 ? 3.963 -8.195 9.814 1.00 82.88 91 LEU A N 1
ATOM 709 C CA . LEU A 1 91 ? 4.406 -8.029 8.434 1.00 82.88 91 LEU A CA 1
ATOM 710 C C . LEU A 1 91 ? 3.352 -7.241 7.650 1.00 82.88 91 LEU A C 1
ATOM 712 O O . LEU A 1 91 ? 2.175 -7.607 7.619 1.00 82.88 91 LEU A O 1
ATOM 716 N N . GLY A 1 92 ? 3.789 -6.167 7.004 1.00 85.06 92 GLY A N 1
ATOM 717 C CA . GLY A 1 92 ? 2.977 -5.394 6.085 1.00 85.06 92 GLY A CA 1
ATOM 718 C C . GLY A 1 92 ? 3.692 -5.096 4.774 1.00 85.06 92 GLY A C 1
ATOM 719 O O . GLY A 1 92 ? 4.814 -5.543 4.524 1.00 85.06 92 GLY A O 1
ATOM 720 N N . LEU A 1 93 ? 3.021 -4.316 3.938 1.00 87.00 93 LEU A N 1
ATOM 721 C CA . LEU A 1 93 ? 3.516 -3.852 2.649 1.00 87.00 93 LEU A CA 1
ATOM 722 C C . LEU A 1 93 ? 3.658 -2.332 2.653 1.00 87.00 93 LEU A C 1
ATOM 724 O O . LEU A 1 93 ? 2.864 -1.636 3.275 1.00 87.00 93 LEU A O 1
ATOM 728 N N . ARG A 1 94 ? 4.628 -1.806 1.913 1.00 87.88 94 ARG A N 1
ATOM 729 C CA . ARG A 1 94 ? 4.614 -0.431 1.407 1.00 87.88 94 ARG A CA 1
ATOM 730 C C . ARG A 1 94 ? 4.368 -0.473 -0.085 1.00 87.88 94 ARG A C 1
ATOM 732 O O . ARG A 1 94 ? 5.103 -1.175 -0.768 1.00 87.88 94 ARG A O 1
ATOM 739 N N . VAL A 1 95 ? 3.358 0.236 -0.578 1.00 90.31 95 VAL A N 1
ATOM 740 C CA . VAL A 1 95 ? 2.878 0.108 -1.963 1.00 90.31 95 VAL A CA 1
ATOM 741 C C . VAL A 1 95 ? 2.638 1.466 -2.612 1.00 90.31 95 VAL A C 1
ATOM 743 O O . VAL A 1 95 ? 2.272 2.418 -1.926 1.00 90.31 95 VAL A O 1
ATOM 746 N N . SER A 1 96 ? 2.823 1.575 -3.927 1.00 91.25 96 SER A N 1
ATOM 747 C CA . SER A 1 96 ? 2.375 2.765 -4.661 1.00 91.25 96 SER A CA 1
ATOM 748 C C . SER A 1 96 ? 0.844 2.830 -4.714 1.00 91.25 96 SER A C 1
ATOM 750 O O . SER A 1 96 ? 0.165 1.805 -4.594 1.00 91.25 96 SER A O 1
ATOM 752 N N . ALA A 1 97 ? 0.285 4.026 -4.919 1.00 91.50 97 ALA A N 1
ATOM 753 C CA . ALA A 1 97 ? -1.165 4.213 -5.002 1.00 91.50 97 ALA A CA 1
ATOM 754 C C . ALA A 1 97 ? -1.799 3.397 -6.144 1.00 91.50 97 ALA A C 1
ATOM 756 O O . ALA A 1 97 ? -2.925 2.919 -6.014 1.00 91.50 97 ALA A O 1
ATOM 757 N N . ASP A 1 98 ? -1.044 3.160 -7.222 1.00 91.69 98 ASP A N 1
ATOM 758 C CA . ASP A 1 98 ? -1.500 2.416 -8.402 1.00 91.69 98 ASP A CA 1
ATOM 759 C C . ASP A 1 98 ? -1.730 0.917 -8.153 1.00 91.69 98 ASP A C 1
ATOM 761 O O . ASP A 1 98 ? -2.367 0.262 -8.974 1.00 91.69 98 ASP A O 1
ATOM 765 N N . LEU A 1 99 ? -1.238 0.345 -7.044 1.00 91.31 99 LEU A N 1
ATOM 766 C CA . LEU A 1 99 ? -1.298 -1.104 -6.816 1.00 91.31 99 LEU A CA 1
ATOM 767 C C . LEU A 1 99 ? -2.734 -1.639 -6.773 1.00 91.31 99 LEU A C 1
ATOM 769 O O . LEU A 1 99 ? -3.039 -2.652 -7.398 1.00 91.31 99 LEU A O 1
ATOM 773 N N . PHE A 1 100 ? -3.620 -0.985 -6.023 1.00 90.94 100 PHE A N 1
ATOM 774 C CA . PHE A 1 100 ? -4.987 -1.478 -5.850 1.00 90.94 100 PHE A CA 1
ATOM 775 C C . PHE A 1 100 ? -5.826 -1.351 -7.129 1.00 90.94 100 PHE A C 1
ATOM 777 O O . PHE A 1 100 ? -6.472 -2.339 -7.481 1.00 90.94 100 PHE A O 1
ATOM 784 N N . PRO A 1 101 ? -5.794 -0.216 -7.866 1.00 90.06 101 PRO A N 1
ATOM 785 C CA . PRO A 1 101 ? -6.393 -0.134 -9.197 1.00 90.06 101 PRO A CA 1
ATOM 786 C C . PRO A 1 101 ? -5.846 -1.177 -10.175 1.00 90.06 101 PRO A C 1
ATOM 788 O O . PRO A 1 101 ? -6.636 -1.792 -10.892 1.00 90.06 101 PRO A O 1
ATOM 791 N N . LEU A 1 102 ? -4.527 -1.412 -10.169 1.00 90.44 102 LEU A N 1
ATOM 792 C CA . LEU A 1 102 ? -3.872 -2.399 -11.030 1.00 90.44 102 LEU A CA 1
ATOM 793 C C . LEU A 1 102 ? -4.385 -3.813 -10.736 1.00 90.44 102 LEU A C 1
ATOM 795 O O . LEU A 1 102 ? -4.751 -4.534 -11.658 1.00 90.44 102 LEU A O 1
ATOM 799 N N . LEU A 1 103 ? -4.482 -4.192 -9.459 1.00 88.75 103 LEU A N 1
ATOM 800 C CA . LEU A 1 103 ? -4.990 -5.507 -9.054 1.00 88.75 103 LEU A CA 1
ATOM 801 C C . LEU A 1 103 ? -6.520 -5.622 -9.085 1.00 88.75 103 LEU A C 1
ATOM 803 O O . LEU A 1 103 ? -7.052 -6.716 -8.910 1.00 88.75 103 LEU A O 1
ATOM 807 N N . GLY A 1 104 ? -7.246 -4.519 -9.278 1.00 88.12 104 GLY A N 1
ATOM 808 C CA . GLY A 1 104 ? -8.709 -4.485 -9.197 1.00 88.12 104 GLY A CA 1
ATOM 809 C C . GLY A 1 104 ? -9.266 -4.696 -7.783 1.00 88.12 104 GLY A C 1
ATOM 810 O O . GLY A 1 104 ? -10.446 -5.014 -7.630 1.00 88.12 104 GLY A O 1
ATOM 811 N N . ALA A 1 105 ? -8.439 -4.517 -6.751 1.00 87.81 105 ALA A N 1
ATOM 812 C CA . ALA A 1 105 ? -8.824 -4.733 -5.362 1.00 87.81 105 ALA A CA 1
ATOM 813 C C . ALA A 1 105 ? -9.757 -3.620 -4.862 1.00 87.81 105 ALA A C 1
ATOM 815 O O . ALA A 1 105 ? -9.486 -2.429 -5.035 1.00 87.81 105 ALA A O 1
ATOM 816 N N . ARG A 1 106 ? -10.848 -4.005 -4.193 1.00 87.69 106 ARG A N 1
ATOM 817 C CA . ARG A 1 106 ? -11.837 -3.077 -3.627 1.00 87.69 106 ARG A CA 1
ATOM 818 C C . ARG A 1 106 ? -11.814 -3.138 -2.108 1.00 87.69 106 ARG A C 1
ATOM 820 O O . ARG A 1 106 ? -11.811 -4.221 -1.536 1.00 87.69 106 ARG A O 1
ATOM 827 N N . MET A 1 107 ? -11.805 -1.977 -1.459 1.00 91.25 107 MET A N 1
ATOM 828 C CA . MET A 1 107 ? -11.855 -1.901 0.002 1.00 91.25 107 MET A CA 1
ATOM 829 C C . MET A 1 107 ? -13.230 -2.353 0.510 1.00 91.25 107 MET A C 1
ATOM 831 O O . MET A 1 107 ? -14.246 -2.071 -0.123 1.00 91.25 107 MET A O 1
ATOM 835 N N . VAL A 1 108 ? -13.269 -2.997 1.677 1.00 91.75 108 VAL A N 1
ATOM 836 C CA . VAL A 1 108 ? -14.524 -3.269 2.407 1.00 91.75 108 VAL A CA 1
ATOM 837 C C . VAL A 1 108 ? -15.139 -1.958 2.883 1.00 91.75 108 VAL A C 1
ATOM 839 O O . VAL A 1 108 ? -16.350 -1.768 2.827 1.00 91.75 108 VAL A O 1
ATOM 842 N N . GLN A 1 109 ? -14.283 -1.053 3.354 1.00 93.69 109 GLN A N 1
ATOM 843 C CA . GLN A 1 109 ? -14.652 0.256 3.869 1.00 93.69 109 GLN A CA 1
ATOM 844 C C . GLN A 1 109 ? -13.513 1.243 3.594 1.00 93.69 109 GLN A C 1
ATOM 846 O O . GLN A 1 109 ? -12.342 0.866 3.654 1.00 93.69 109 GLN A O 1
ATOM 851 N N . GLY A 1 110 ? -13.848 2.508 3.331 1.00 94.88 110 GLY A N 1
ATOM 852 C CA . GLY A 1 110 ? -12.872 3.574 3.099 1.00 94.88 110 GLY A CA 1
ATOM 853 C C . GLY A 1 110 ? -12.388 3.650 1.650 1.00 94.88 110 GLY A C 1
ATOM 854 O O . GLY A 1 110 ? -13.149 3.389 0.719 1.00 94.88 110 GLY A O 1
ATOM 855 N N . ARG A 1 111 ? -11.127 4.045 1.463 1.00 95.06 111 ARG A N 1
ATOM 856 C CA . ARG A 1 111 ? -10.502 4.274 0.150 1.00 95.06 111 ARG A CA 1
ATOM 857 C C . ARG A 1 111 ? -9.085 3.710 0.084 1.00 95.06 111 ARG A C 1
ATOM 859 O O . ARG A 1 111 ? -8.524 3.330 1.103 1.00 95.06 111 ARG A O 1
ATOM 866 N N . THR A 1 112 ? -8.505 3.691 -1.112 1.00 93.69 112 THR A N 1
ATOM 867 C CA . THR A 1 112 ? -7.079 3.405 -1.336 1.00 93.69 112 THR A CA 1
ATOM 868 C C . THR A 1 112 ? -6.231 4.674 -1.165 1.00 93.69 112 THR A C 1
ATOM 870 O O . THR A 1 112 ? -6.765 5.762 -0.916 1.00 93.69 112 THR A O 1
ATOM 873 N N . PHE A 1 113 ? -4.908 4.542 -1.305 1.00 94.06 113 PHE A N 1
ATOM 874 C CA . PHE A 1 113 ? -3.990 5.685 -1.278 1.00 94.06 113 PHE A CA 1
ATOM 875 C C . PHE A 1 113 ? -4.225 6.642 -2.452 1.00 94.06 113 PHE A C 1
ATOM 877 O O . PHE A 1 113 ? -4.575 6.208 -3.552 1.00 94.06 113 PHE A O 1
ATOM 884 N N . LEU A 1 114 ? -4.000 7.929 -2.202 1.00 92.69 114 LEU A N 1
ATOM 885 C CA . LEU A 1 114 ? -3.929 8.984 -3.209 1.00 92.69 114 LEU A CA 1
ATOM 886 C C . LEU A 1 114 ? -2.468 9.205 -3.646 1.00 92.69 114 LEU A C 1
ATOM 888 O O . LEU A 1 114 ? -1.558 8.955 -2.849 1.00 92.69 114 LEU A O 1
ATOM 892 N N . PRO A 1 115 ? -2.211 9.691 -4.875 1.00 89.00 115 PRO A N 1
ATOM 893 C CA . PRO A 1 115 ? -0.849 9.947 -5.350 1.00 89.00 115 PRO A CA 1
ATOM 894 C C . PRO A 1 115 ? -0.036 10.870 -4.430 1.00 89.00 115 PRO A C 1
ATOM 896 O O . PRO A 1 115 ? 1.132 10.607 -4.164 1.00 89.00 115 PRO A O 1
ATOM 899 N N . GLU A 1 116 ? -0.652 11.915 -3.878 1.00 89.19 116 GLU A N 1
ATOM 900 C CA . GLU A 1 116 ? -0.004 12.860 -2.966 1.00 89.19 116 GLU A CA 1
ATOM 901 C C . GLU A 1 116 ? 0.382 12.250 -1.609 1.00 89.19 116 GLU A C 1
ATOM 903 O O . GLU A 1 116 ? 1.208 12.823 -0.906 1.00 89.19 116 GLU A O 1
ATOM 908 N N . GLU A 1 117 ? -0.176 11.094 -1.237 1.00 90.94 117 GLU A N 1
ATOM 909 C CA . GLU A 1 117 ? 0.175 10.355 -0.013 1.00 90.94 117 GLU A CA 1
ATOM 910 C C . GLU A 1 117 ? 1.449 9.509 -0.198 1.00 90.94 117 GLU A C 1
ATOM 912 O O . GLU A 1 117 ? 1.893 8.832 0.728 1.00 90.94 117 GLU A O 1
ATOM 917 N N . GLN A 1 118 ? 2.062 9.561 -1.386 1.00 85.25 118 GLN A N 1
ATOM 918 C CA . GLN A 1 118 ? 3.406 9.043 -1.658 1.00 85.25 118 GLN A CA 1
ATOM 919 C C . GLN A 1 118 ? 4.500 10.102 -1.426 1.00 85.25 118 GLN A C 1
ATOM 921 O O . GLN A 1 118 ? 5.693 9.790 -1.486 1.00 85.25 118 GLN A O 1
ATOM 926 N N . GLU A 1 119 ? 4.112 11.344 -1.122 1.00 84.75 119 GLU A N 1
ATOM 927 C CA . GLU A 1 119 ? 5.037 12.425 -0.785 1.00 84.75 119 GLU A CA 1
ATOM 928 C C . GLU A 1 119 ? 5.424 12.393 0.705 1.00 84.75 119 GLU A C 1
ATOM 930 O O . GLU A 1 119 ? 4.571 12.135 1.566 1.00 84.75 119 GLU A O 1
ATOM 935 N N . PRO A 1 120 ? 6.690 12.698 1.051 1.00 84.12 120 PRO A N 1
ATOM 936 C CA . PRO A 1 120 ? 7.116 12.802 2.442 1.00 84.12 120 PRO A CA 1
ATOM 937 C C . PRO A 1 120 ? 6.238 13.765 3.251 1.00 84.12 120 PRO A C 1
ATOM 939 O O . PRO A 1 120 ? 5.999 14.903 2.848 1.00 84.12 120 PRO A O 1
ATOM 942 N N . GLY A 1 121 ? 5.765 13.313 4.414 1.00 87.44 121 GLY A N 1
ATOM 943 C CA . GLY A 1 121 ? 4.934 14.115 5.318 1.00 87.44 121 GLY A CA 1
ATOM 944 C C . GLY A 1 121 ? 3.431 14.010 5.048 1.00 87.44 121 GLY A C 1
ATOM 945 O O . GLY A 1 121 ? 2.640 14.384 5.911 1.00 87.44 121 GLY A O 1
ATOM 946 N N . LYS A 1 122 ? 3.021 13.440 3.909 1.00 88.94 122 LYS A N 1
ATOM 947 C CA . LYS A 1 122 ? 1.620 13.098 3.600 1.00 88.94 122 LYS A CA 1
ATOM 948 C C . LYS A 1 122 ? 1.339 11.595 3.687 1.00 88.94 122 LYS A C 1
ATOM 950 O O . LYS A 1 122 ? 0.206 11.157 3.535 1.00 88.94 122 LYS A O 1
ATOM 955 N N . ASP A 1 123 ? 2.360 10.805 3.988 1.00 89.69 123 ASP A N 1
ATOM 956 C CA . ASP A 1 123 ? 2.376 9.344 3.949 1.00 89.69 123 ASP A CA 1
ATOM 957 C C . ASP A 1 123 ? 2.014 8.667 5.289 1.00 89.69 123 ASP A C 1
ATOM 959 O O . ASP A 1 123 ? 2.277 7.477 5.492 1.00 89.69 123 ASP A O 1
ATOM 963 N N . HIS A 1 124 ? 1.388 9.419 6.204 1.00 93.31 124 HIS A N 1
ATOM 964 C CA . HIS A 1 124 ? 0.945 8.974 7.535 1.00 93.31 124 HIS A CA 1
ATOM 965 C C . HIS A 1 124 ? -0.480 8.398 7.509 1.00 93.31 124 HIS A C 1
ATOM 967 O O . HIS A 1 124 ? -1.330 8.685 8.358 1.00 93.31 124 HIS A O 1
ATOM 973 N N . VAL A 1 125 ? -0.743 7.560 6.510 1.00 94.94 125 VAL A N 1
ATOM 974 C CA . VAL A 1 125 ? -2.013 6.858 6.303 1.00 94.94 125 VAL A CA 1
ATOM 975 C C . VAL A 1 125 ? -1.779 5.357 6.160 1.00 94.94 125 VAL A C 1
ATOM 977 O O . VAL A 1 125 ? -0.719 4.917 5.707 1.00 94.94 125 VAL A O 1
ATOM 980 N N . VAL A 1 126 ? -2.759 4.548 6.567 1.00 94.81 126 VAL A N 1
ATOM 981 C CA . VAL A 1 126 ? -2.643 3.085 6.567 1.00 94.81 126 VAL A CA 1
ATOM 982 C C . VAL A 1 126 ? -3.942 2.399 6.151 1.00 94.81 126 VAL A C 1
ATOM 984 O O . VAL A 1 126 ? -5.044 2.868 6.444 1.00 94.81 126 VAL A O 1
ATOM 987 N N . LEU A 1 127 ? -3.792 1.251 5.491 1.00 94.81 127 LEU A N 1
ATOM 988 C CA . LEU A 1 127 ? -4.861 0.297 5.224 1.00 94.81 127 LEU A CA 1
ATOM 989 C C . LEU A 1 127 ? -4.714 -0.914 6.144 1.00 94.81 127 LEU A C 1
ATOM 991 O O . LEU A 1 127 ? -3.621 -1.466 6.314 1.00 94.81 127 LEU A O 1
ATOM 995 N N . VAL A 1 128 ? -5.830 -1.339 6.728 1.00 93.12 128 VAL A N 1
ATOM 996 C CA . VAL A 1 128 ? -5.871 -2.444 7.689 1.00 93.12 128 VAL A CA 1
ATOM 997 C C . VAL A 1 128 ? -6.347 -3.716 6.994 1.00 93.12 128 VAL A C 1
ATOM 999 O O . VAL A 1 128 ? -7.390 -3.727 6.343 1.00 93.12 128 VAL A O 1
ATOM 1002 N N . GLY A 1 129 ? -5.600 -4.812 7.148 1.00 91.06 129 GLY A N 1
ATOM 1003 C CA . GLY A 1 129 ? -6.015 -6.123 6.647 1.00 91.06 129 GLY A CA 1
ATOM 1004 C C . GLY A 1 129 ? -7.258 -6.651 7.371 1.00 91.06 129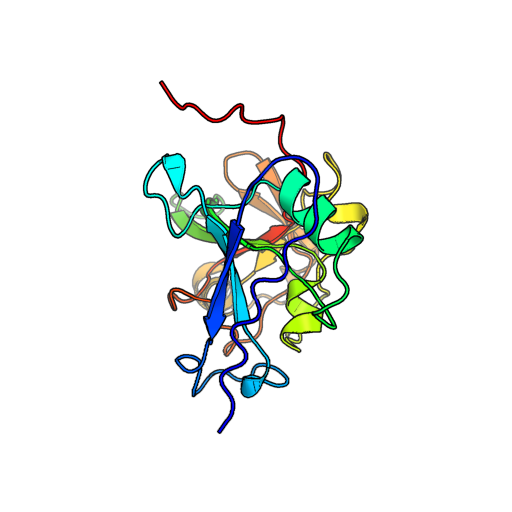 GLY A C 1
ATOM 1005 O O . GLY A 1 129 ? -7.349 -6.549 8.597 1.00 91.06 129 GLY A O 1
ATOM 1006 N N . HIS A 1 130 ? -8.189 -7.290 6.654 1.00 90.69 130 HIS A N 1
ATOM 1007 C CA . HIS A 1 130 ? -9.424 -7.833 7.245 1.00 90.69 130 HIS A CA 1
ATOM 1008 C C . HIS A 1 130 ? -9.166 -8.771 8.440 1.00 90.69 130 HIS A C 1
ATOM 1010 O O . HIS A 1 130 ? -9.865 -8.723 9.455 1.00 90.69 130 HIS A O 1
ATOM 1016 N N . GLY A 1 131 ? -8.138 -9.625 8.352 1.00 88.81 131 GLY A N 1
ATOM 1017 C CA . GLY A 1 131 ? -7.765 -10.543 9.432 1.00 88.81 131 GLY A CA 1
ATOM 1018 C C . GLY A 1 131 ? -7.350 -9.819 10.717 1.00 88.81 131 GLY A C 1
ATOM 1019 O O . GLY A 1 131 ? -7.745 -10.229 11.811 1.00 88.81 131 GLY A O 1
ATOM 1020 N N . LEU A 1 132 ? -6.613 -8.711 10.583 1.00 88.44 132 LEU A N 1
ATOM 1021 C CA . LEU A 1 132 ? -6.211 -7.871 11.707 1.00 88.44 132 LEU A CA 1
ATOM 1022 C C . LEU A 1 132 ? -7.406 -7.114 12.296 1.00 88.44 132 LEU A C 1
ATOM 1024 O O . LEU A 1 132 ? -7.603 -7.129 13.512 1.00 88.44 132 LEU A O 1
ATOM 1028 N N . TRP A 1 133 ? -8.224 -6.508 11.432 1.00 92.44 133 TRP A N 1
ATOM 1029 C CA . TRP A 1 133 ? -9.457 -5.826 11.825 1.00 92.44 133 TRP A CA 1
ATOM 1030 C C . TRP A 1 133 ? -10.368 -6.736 12.657 1.00 92.44 133 TRP A C 1
ATOM 1032 O O . TRP A 1 133 ? -10.837 -6.353 13.729 1.00 92.44 133 TRP A O 1
ATOM 1042 N N . ARG A 1 134 ? -10.531 -7.995 12.232 1.00 91.94 134 ARG A N 1
ATOM 1043 C CA . ARG A 1 134 ? -11.310 -8.992 12.972 1.00 91.94 134 ARG A CA 1
ATOM 1044 C C . ARG A 1 134 ? -10.678 -9.372 14.311 1.00 91.94 134 ARG A C 1
ATOM 1046 O O . ARG A 1 134 ? -11.380 -9.380 15.314 1.00 91.94 134 ARG A O 1
ATOM 1053 N N . ARG A 1 135 ? -9.388 -9.729 14.334 1.00 89.50 135 ARG A N 1
ATOM 1054 C CA . ARG A 1 135 ? -8.756 -10.311 15.536 1.00 89.50 135 ARG A CA 1
ATOM 1055 C C . ARG A 1 135 ? -8.438 -9.287 16.623 1.00 89.50 135 ARG A C 1
ATOM 1057 O O . ARG A 1 135 ? -8.471 -9.638 17.794 1.00 89.50 135 ARG A O 1
ATOM 1064 N N . ARG A 1 136 ? -8.083 -8.056 16.240 1.00 87.69 136 ARG A N 1
ATOM 1065 C CA . ARG A 1 136 ? -7.562 -7.041 17.168 1.00 87.69 136 ARG A CA 1
ATOM 1066 C C . ARG A 1 136 ? -8.541 -5.911 17.438 1.00 87.69 136 ARG A C 1
ATOM 1068 O O . ARG A 1 136 ? -8.555 -5.381 18.539 1.00 87.69 136 ARG A O 1
ATOM 1075 N N . PHE A 1 137 ? -9.357 -5.574 16.448 1.00 90.75 137 PHE A N 1
ATOM 1076 C CA . PHE A 1 137 ? -10.310 -4.472 16.538 1.00 90.75 137 PHE A CA 1
ATOM 1077 C C . PHE A 1 137 ? -11.759 -4.963 16.598 1.00 90.75 137 PHE A C 1
ATOM 1079 O O . PHE A 1 137 ? -12.674 -4.164 16.485 1.00 90.75 137 PHE A O 1
ATOM 1086 N N . GLY A 1 138 ? -11.994 -6.275 16.735 1.00 92.19 138 GLY A N 1
ATOM 1087 C CA . GLY A 1 138 ? -13.338 -6.831 16.911 1.00 92.19 138 GLY A CA 1
ATOM 1088 C C . GLY A 1 138 ? -14.305 -6.550 15.757 1.00 92.19 138 GLY A C 1
ATOM 1089 O O . GLY A 1 138 ? -15.511 -6.604 15.965 1.00 92.19 138 GLY A O 1
ATOM 1090 N N . ARG A 1 139 ? -13.793 -6.260 14.551 1.00 93.75 139 ARG A N 1
ATOM 1091 C CA . ARG A 1 139 ? -14.576 -5.753 13.407 1.00 93.75 139 ARG A CA 1
ATOM 1092 C C . ARG A 1 139 ? -15.273 -4.407 13.667 1.00 93.75 139 ARG A C 1
ATOM 1094 O O . ARG A 1 139 ? -16.336 -4.152 13.111 1.00 93.75 139 ARG A O 1
ATOM 1101 N N . ASP A 1 140 ? -14.685 -3.548 14.494 1.00 93.62 140 ASP A N 1
ATOM 1102 C CA . ASP A 1 140 ? -15.225 -2.221 14.784 1.00 93.62 140 ASP A CA 1
ATOM 1103 C C . ASP A 1 140 ? -15.217 -1.325 13.523 1.00 93.62 140 ASP A C 1
ATOM 1105 O O . ASP A 1 140 ? -14.136 -0.994 13.018 1.00 93.62 140 ASP A O 1
ATOM 1109 N N . PRO A 1 141 ? -16.386 -0.921 12.984 1.00 90.75 141 PRO A N 1
ATOM 1110 C CA . PRO A 1 141 ? -16.466 -0.062 11.801 1.00 90.75 141 PRO A CA 1
ATOM 1111 C C . PRO A 1 141 ? -16.010 1.376 12.077 1.00 90.75 141 PRO A C 1
ATOM 1113 O O . PRO A 1 141 ? -15.745 2.123 11.132 1.00 90.75 141 PRO A O 1
ATOM 1116 N N . SER A 1 142 ? -15.904 1.770 13.352 1.00 94.12 142 SER A N 1
ATOM 1117 C CA . SER A 1 142 ? -15.399 3.080 13.759 1.00 94.12 142 SER A CA 1
ATOM 1118 C C . SER A 1 142 ? -13.881 3.195 13.6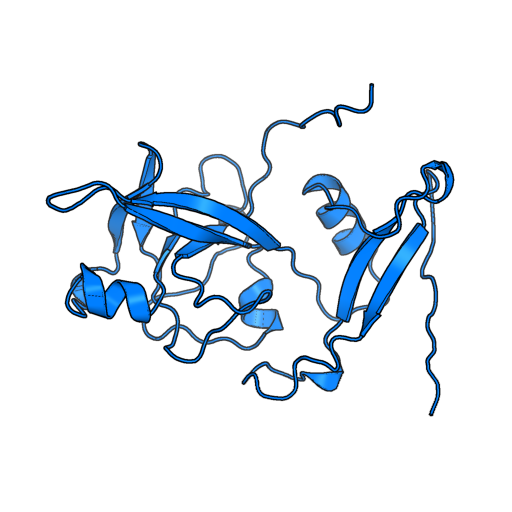32 1.00 94.12 142 SER A C 1
ATOM 1120 O O . SER A 1 142 ? -13.356 4.291 13.795 1.00 94.12 142 SER A O 1
ATOM 1122 N N . LEU A 1 143 ? -13.169 2.102 13.316 1.00 94.38 143 LEU A N 1
ATOM 1123 C CA . LEU A 1 143 ? -11.719 2.115 13.100 1.00 94.38 143 LEU A CA 1
ATOM 1124 C C . LEU A 1 143 ? -11.312 3.054 11.952 1.00 94.38 143 LEU A C 1
ATOM 1126 O O . LEU A 1 143 ? -10.214 3.606 11.971 1.00 94.38 143 LEU A O 1
ATOM 1130 N N . LEU A 1 144 ? -12.177 3.244 10.953 1.00 95.50 144 LEU A N 1
ATOM 1131 C CA . LEU A 1 144 ? -11.926 4.183 9.864 1.00 95.50 144 LEU A CA 1
ATOM 1132 C C . LEU A 1 144 ? -11.792 5.616 10.408 1.00 95.50 144 LEU A C 1
ATOM 1134 O O . LEU A 1 144 ? -12.661 6.102 11.124 1.00 95.50 144 LEU A O 1
ATOM 1138 N N . GLY A 1 145 ? -10.714 6.304 10.038 1.00 95.44 145 GLY A N 1
ATOM 1139 C CA . GLY A 1 145 ? -10.390 7.647 10.519 1.00 95.44 145 GLY A CA 1
ATOM 1140 C C . GLY A 1 145 ? -9.701 7.682 11.885 1.00 95.44 145 GLY A C 1
ATOM 1141 O O . GLY A 1 145 ? -9.241 8.747 12.289 1.00 95.44 145 GLY A O 1
ATOM 1142 N N . GLN A 1 146 ? -9.575 6.550 12.587 1.00 95.06 146 GLN A N 1
ATOM 1143 C CA . GLN A 1 146 ? -8.805 6.495 13.829 1.00 95.06 146 GLN A CA 1
ATOM 1144 C C . GLN A 1 146 ? -7.301 6.467 13.571 1.00 95.06 146 GLN A C 1
ATOM 1146 O O . GLN A 1 146 ? -6.822 6.043 12.516 1.00 95.06 146 GLN A O 1
ATOM 1151 N N . THR A 1 147 ? -6.554 6.872 14.594 1.00 94.19 147 THR A N 1
ATOM 1152 C CA . THR A 1 147 ? -5.095 6.873 14.581 1.00 94.19 147 THR A CA 1
ATOM 1153 C C . THR A 1 147 ? -4.545 5.610 15.236 1.00 94.19 147 THR A C 1
ATOM 1155 O O . THR A 1 147 ? -4.827 5.322 16.399 1.00 94.19 147 THR A O 1
ATOM 1158 N N . LEU A 1 148 ? -3.692 4.890 14.513 1.00 91.94 148 LEU A N 1
ATOM 1159 C CA . LEU A 1 148 ? -2.895 3.777 15.024 1.00 91.94 148 LEU A CA 1
ATOM 1160 C C . LEU A 1 148 ? -1.444 4.209 15.216 1.00 91.94 148 LEU A C 1
ATOM 1162 O O . LEU A 1 148 ? -0.906 4.971 14.415 1.00 91.94 148 LEU A O 1
ATOM 1166 N N . ARG A 1 149 ? -0.781 3.679 16.250 1.00 91.56 149 ARG A N 1
ATOM 1167 C CA . ARG A 1 149 ? 0.663 3.873 16.433 1.00 91.56 149 ARG A CA 1
ATOM 1168 C C . ARG A 1 149 ? 1.443 2.696 15.859 1.00 91.56 149 ARG A C 1
ATOM 1170 O O . ARG A 1 149 ? 1.354 1.582 16.379 1.00 91.56 149 ARG A O 1
ATOM 1177 N N . LEU A 1 150 ? 2.229 2.961 14.819 1.00 89.44 150 LEU A N 1
ATOM 1178 C CA . LEU A 1 150 ? 3.095 2.001 14.137 1.00 89.44 150 LEU A CA 1
ATOM 1179 C C . LEU A 1 150 ? 4.540 2.494 14.220 1.00 89.44 150 LEU A C 1
ATOM 1181 O O . LEU A 1 150 ? 4.824 3.602 13.786 1.00 89.44 150 LEU A O 1
ATOM 1185 N N . ASN A 1 151 ? 5.457 1.682 14.758 1.00 88.62 151 ASN A N 1
ATOM 1186 C CA . ASN A 1 151 ? 6.873 2.066 14.918 1.00 88.62 151 ASN A CA 1
ATOM 1187 C C . ASN A 1 151 ? 7.054 3.432 15.610 1.00 88.62 151 ASN A C 1
ATOM 1189 O O . ASN A 1 151 ? 7.877 4.237 15.199 1.00 88.62 151 ASN A O 1
ATOM 1193 N N . ASP A 1 152 ? 6.251 3.687 16.645 1.00 87.19 152 ASP A N 1
ATOM 1194 C CA . ASP A 1 152 ? 6.207 4.942 17.409 1.00 87.19 152 ASP A CA 1
ATOM 1195 C C . ASP A 1 152 ? 5.644 6.181 16.698 1.00 87.19 152 ASP A C 1
ATOM 1197 O O . ASP A 1 152 ? 5.344 7.166 17.378 1.00 87.19 152 ASP A O 1
ATOM 1201 N N . GLU A 1 153 ? 5.350 6.083 15.406 1.00 90.88 153 GLU A N 1
ATOM 1202 C CA . GLU A 1 153 ? 4.683 7.102 14.595 1.00 90.88 153 GLU A CA 1
ATOM 1203 C C . GLU A 1 153 ? 3.162 6.887 14.535 1.00 90.88 153 GLU A C 1
ATOM 1205 O O . GLU A 1 153 ? 2.661 5.783 14.756 1.00 90.88 153 GLU A O 1
ATOM 1210 N N . SER A 1 154 ? 2.416 7.953 14.238 1.00 93.12 154 SER A N 1
ATOM 1211 C CA . SER A 1 154 ? 0.948 7.948 14.178 1.00 93.12 154 SER A CA 1
ATOM 1212 C C . SER A 1 154 ? 0.453 7.874 12.735 1.00 93.12 154 SER A C 1
ATOM 1214 O O . SER A 1 154 ? 0.862 8.684 11.911 1.00 93.12 154 SER A O 1
ATOM 1216 N N . TYR A 1 155 ? -0.454 6.940 12.446 1.00 94.31 155 TYR A N 1
ATOM 1217 C CA . TYR A 1 155 ? -1.033 6.714 11.120 1.00 94.31 155 TYR A CA 1
ATOM 1218 C C . TYR A 1 155 ? -2.552 6.732 11.179 1.00 94.31 155 TYR A C 1
ATOM 1220 O O . TYR A 1 155 ? -3.142 6.061 12.023 1.00 94.31 155 TYR A O 1
ATOM 1228 N N . THR A 1 156 ? -3.185 7.435 10.245 1.00 96.25 156 THR A N 1
ATOM 1229 C CA . THR A 1 156 ? -4.648 7.448 10.125 1.00 96.25 156 THR A CA 1
ATOM 1230 C C . THR A 1 156 ? -5.119 6.257 9.298 1.00 96.25 156 THR A C 1
ATOM 1232 O O . THR A 1 156 ? -4.618 6.022 8.197 1.00 96.25 156 THR A O 1
ATOM 1235 N N . VAL A 1 157 ? -6.096 5.504 9.801 1.00 96.50 157 VAL A N 1
ATOM 1236 C CA . VAL A 1 157 ? -6.717 4.409 9.050 1.00 96.50 157 VAL A CA 1
ATOM 1237 C C . VAL A 1 157 ? -7.634 4.988 7.978 1.00 96.50 157 VAL A C 1
ATOM 1239 O O . VAL A 1 157 ? -8.638 5.621 8.294 1.00 96.50 157 VAL A O 1
ATOM 1242 N N . ILE A 1 158 ? -7.323 4.745 6.708 1.00 96.75 158 ILE A N 1
ATOM 1243 C CA . ILE A 1 158 ? -8.097 5.277 5.570 1.00 96.75 158 ILE A CA 1
ATOM 1244 C C . ILE A 1 158 ? -8.921 4.212 4.839 1.00 96.75 158 ILE A C 1
ATOM 1246 O O . ILE A 1 158 ? -9.743 4.547 3.984 1.00 96.75 158 ILE A O 1
ATOM 1250 N N . GLY A 1 159 ? -8.741 2.937 5.187 1.00 95.50 159 GLY A N 1
ATOM 1251 C CA . GLY A 1 159 ? -9.500 1.849 4.591 1.00 95.50 159 GLY A CA 1
ATOM 1252 C C . GLY A 1 159 ? -9.190 0.472 5.167 1.00 95.50 159 GLY A C 1
ATOM 1253 O O . GLY A 1 159 ? -8.200 0.266 5.875 1.00 95.50 159 GLY A O 1
ATOM 1254 N N . ILE A 1 160 ? -10.076 -0.470 4.855 1.00 95.06 160 ILE A N 1
ATOM 1255 C CA . ILE A 1 160 ? -10.018 -1.865 5.291 1.00 95.06 160 ILE A CA 1
ATOM 1256 C C . ILE A 1 160 ? -10.006 -2.759 4.052 1.00 95.06 160 ILE A C 1
ATOM 1258 O O . ILE A 1 160 ? -10.900 -2.676 3.206 1.00 95.06 160 ILE A O 1
ATOM 1262 N N . LEU A 1 161 ? -8.991 -3.615 3.950 1.00 92.44 161 LEU A N 1
ATOM 1263 C CA . LEU A 1 161 ? -8.838 -4.566 2.848 1.00 92.44 161 LEU A CA 1
ATOM 1264 C C . LEU A 1 161 ? -9.896 -5.673 2.923 1.00 92.44 161 LEU A C 1
ATOM 1266 O O . LEU A 1 161 ? -10.341 -6.005 4.024 1.00 92.44 161 LEU A O 1
ATOM 1270 N N . PRO A 1 162 ? -10.283 -6.274 1.787 1.00 89.31 162 PRO A N 1
ATOM 1271 C CA . PRO A 1 162 ? -11.199 -7.404 1.779 1.00 89.31 162 PRO A CA 1
ATOM 1272 C C . PRO A 1 162 ? -10.512 -8.681 2.268 1.00 89.31 162 PRO A C 1
ATOM 1274 O O . PRO A 1 162 ? -9.287 -8.770 2.356 1.00 89.31 162 PRO A O 1
ATOM 1277 N N . SER A 1 163 ? -11.317 -9.660 2.684 1.00 86.81 163 SER A N 1
ATOM 1278 C CA . SER A 1 163 ? -10.825 -10.896 3.305 1.00 86.81 163 SER A CA 1
ATOM 1279 C C . SER A 1 163 ? -10.055 -11.810 2.359 1.00 86.81 163 SER A C 1
ATOM 1281 O O . SER A 1 163 ? -9.331 -12.676 2.834 1.00 86.81 163 SER A O 1
ATOM 1283 N N . ASP A 1 164 ? -10.250 -11.628 1.060 1.00 81.00 164 ASP A N 1
ATOM 1284 C CA . ASP A 1 164 ? -9.638 -12.351 -0.052 1.00 81.00 164 ASP A CA 1
ATOM 1285 C C . ASP A 1 164 ? -8.451 -11.593 -0.672 1.00 81.00 164 ASP A C 1
ATOM 1287 O O . ASP A 1 164 ? -7.865 -12.053 -1.652 1.00 81.00 164 ASP A O 1
ATOM 1291 N N . PHE A 1 165 ? -8.071 -10.434 -0.113 1.00 82.69 165 PHE A N 1
ATOM 1292 C CA . PHE A 1 165 ? -6.855 -9.749 -0.533 1.00 82.69 165 PHE A CA 1
ATOM 1293 C C . PHE A 1 165 ? -5.627 -10.457 0.037 1.00 82.69 165 PHE A C 1
ATOM 1295 O O . PHE A 1 165 ? -5.295 -10.328 1.219 1.00 82.69 165 PHE A O 1
ATOM 1302 N N . GLU A 1 166 ? -4.927 -11.163 -0.838 1.00 74.88 166 GLU A N 1
ATO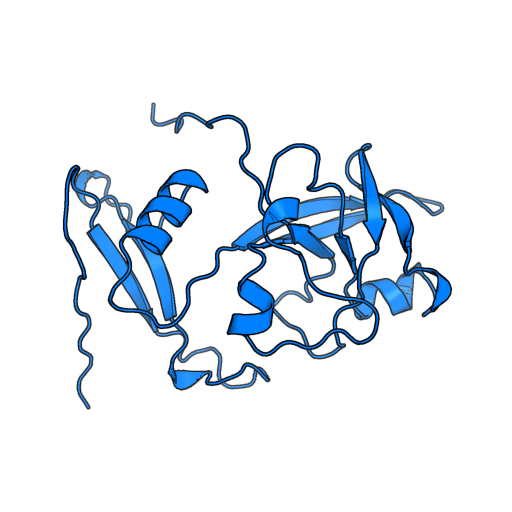M 1303 C CA . GLU A 1 166 ? -3.628 -11.772 -0.567 1.00 74.88 166 GLU A CA 1
ATOM 1304 C C . GLU A 1 166 ? -2.556 -11.104 -1.426 1.00 74.88 166 GLU A C 1
ATOM 1306 O O . GLU A 1 166 ? -2.872 -10.510 -2.458 1.00 74.88 166 GLU A O 1
ATOM 1311 N N . PHE A 1 167 ? -1.288 -11.180 -1.013 1.00 73.00 167 PHE A N 1
ATOM 1312 C CA . PHE A 1 167 ? -0.181 -10.562 -1.740 1.00 73.00 167 PHE A CA 1
ATOM 1313 C C . PHE A 1 167 ? 1.126 -11.376 -1.596 1.00 73.00 167 PHE A C 1
ATOM 1315 O O . PHE A 1 167 ? 1.404 -11.848 -0.495 1.00 73.00 167 PHE A O 1
ATOM 1322 N N . PRO A 1 168 ? 1.942 -11.562 -2.658 1.00 62.16 168 PRO A N 1
ATOM 1323 C CA . PRO A 1 168 ? 3.141 -12.411 -2.608 1.00 62.16 168 PRO A CA 1
ATOM 1324 C C . PRO A 1 168 ? 4.297 -11.852 -1.744 1.00 62.16 168 PRO A C 1
ATOM 1326 O O . PRO A 1 168 ? 4.485 -10.637 -1.751 1.00 62.16 168 PRO A O 1
ATOM 1329 N N . PRO A 1 169 ? 5.152 -12.706 -1.130 1.00 52.59 169 PRO A N 1
ATOM 1330 C CA . PRO A 1 169 ? 4.940 -14.140 -0.948 1.00 52.59 169 PRO A CA 1
ATOM 1331 C C . PRO A 1 169 ? 3.767 -14.317 0.017 1.00 52.59 169 PRO A C 1
ATOM 1333 O O . PRO A 1 169 ? 3.718 -13.607 1.014 1.00 52.59 169 PRO A O 1
ATOM 1336 N N . PHE A 1 170 ? 2.813 -15.180 -0.349 1.00 57.06 170 PHE A N 1
ATOM 1337 C CA . PHE A 1 170 ? 1.445 -15.255 0.190 1.00 57.06 170 PHE A CA 1
ATOM 1338 C C . PHE A 1 170 ? 1.389 -15.598 1.681 1.00 57.06 170 PHE A C 1
ATOM 1340 O O . PHE A 1 170 ? 0.976 -16.676 2.096 1.00 57.06 170 PHE A O 1
ATOM 1347 N N . GLU A 1 171 ? 1.803 -14.646 2.497 1.00 48.62 171 GLU A N 1
ATOM 1348 C CA . GLU A 1 171 ? 1.425 -14.507 3.883 1.00 48.62 171 GLU A CA 1
ATOM 1349 C C . GLU A 1 171 ? 0.219 -13.569 3.911 1.00 48.62 171 GLU A C 1
ATOM 1351 O O . GLU A 1 171 ? 0.155 -12.607 3.141 1.00 48.62 171 GLU A O 1
ATOM 1356 N N . ALA A 1 172 ? -0.754 -13.837 4.785 1.00 41.12 172 ALA A N 1
ATOM 1357 C CA . ALA A 1 172 ? -1.897 -12.950 4.968 1.00 41.12 172 ALA A CA 1
ATOM 1358 C C . ALA A 1 172 ? -1.378 -11.546 5.312 1.00 41.12 172 ALA A C 1
ATOM 1360 O O . ALA A 1 172 ? -0.952 -11.310 6.441 1.00 41.12 172 ALA A O 1
ATOM 1361 N N . SER A 1 173 ? -1.365 -10.627 4.343 1.00 44.44 173 SER A N 1
ATOM 1362 C CA . SER A 1 173 ? -0.807 -9.287 4.514 1.00 44.44 173 SER A CA 1
ATOM 1363 C C . SER A 1 173 ? -1.635 -8.541 5.551 1.00 44.44 173 SER A C 1
ATOM 1365 O O . SER A 1 173 ? -2.773 -8.137 5.313 1.00 44.44 173 SER A O 1
ATOM 1367 N N . GLN A 1 174 ? -1.077 -8.407 6.751 1.00 54.94 174 GLN A N 1
ATOM 1368 C CA . GLN A 1 174 ? -1.809 -7.909 7.910 1.00 54.94 174 GLN A CA 1
ATOM 1369 C C . GLN A 1 174 ? -1.873 -6.370 7.931 1.00 54.94 174 GLN A C 1
ATOM 1371 O O . GLN A 1 174 ? -2.718 -5.809 8.629 1.00 54.94 174 GLN A O 1
ATOM 1376 N N . PHE A 1 175 ? -1.031 -5.698 7.130 1.00 48.53 175 PHE A N 1
ATOM 1377 C CA . PHE A 1 175 ? -0.971 -4.240 6.984 1.00 48.53 175 PHE A CA 1
ATOM 1378 C C . PHE A 1 175 ? -0.463 -3.782 5.616 1.00 48.53 175 PHE A C 1
ATOM 1380 O O . PHE A 1 175 ? 0.386 -4.443 5.021 1.00 48.53 175 PHE A O 1
ATOM 1387 N N . VAL A 1 176 ? -0.909 -2.605 5.160 1.00 62.34 176 VAL A N 1
ATOM 1388 C CA . VAL A 1 176 ? -0.361 -1.937 3.968 1.00 62.34 176 VAL A CA 1
ATOM 1389 C C . VAL A 1 176 ? -0.248 -0.419 4.193 1.00 62.34 176 VAL A C 1
ATOM 1391 O O . VAL A 1 176 ? -1.194 0.212 4.658 1.00 62.34 176 VAL A O 1
ATOM 1394 N N . ARG A 1 177 ? 0.900 0.177 3.851 1.00 68.31 177 ARG A N 1
ATOM 1395 C CA . ARG A 1 177 ? 1.229 1.616 3.904 1.00 68.31 177 ARG A CA 1
ATOM 1396 C C . ARG A 1 177 ? 1.577 2.134 2.498 1.00 68.31 177 ARG A C 1
ATOM 1398 O O . ARG A 1 177 ? 1.968 1.351 1.635 1.00 68.31 177 ARG A O 1
ATOM 1405 N N . ALA A 1 178 ? 1.494 3.444 2.273 1.00 50.69 178 ALA A N 1
ATOM 1406 C CA . ALA A 1 178 ? 2.024 4.072 1.067 1.00 50.69 178 ALA A CA 1
ATOM 1407 C C . ALA A 1 178 ? 3.562 3.949 0.966 1.00 50.69 178 ALA A C 1
ATOM 1409 O O . ALA A 1 178 ? 4.319 4.100 1.935 1.00 50.69 178 ALA A O 1
ATOM 1410 N N . LEU A 1 179 ? 4.037 3.663 -0.240 1.00 61.47 179 LEU A N 1
ATOM 1411 C CA . LEU A 1 179 ? 5.435 3.792 -0.607 1.00 61.47 179 LEU A CA 1
ATOM 1412 C C . LEU A 1 179 ? 5.715 5.275 -0.849 1.00 61.47 179 LEU A C 1
ATOM 1414 O O . LEU A 1 179 ? 5.131 5.885 -1.738 1.00 61.47 179 LEU A O 1
ATOM 1418 N N . SER A 1 180 ? 6.614 5.828 -0.046 1.00 57.50 180 SER A N 1
ATOM 1419 C CA . SER A 1 180 ? 7.035 7.225 -0.094 1.00 57.50 180 SER A CA 1
ATOM 1420 C C . SER A 1 180 ? 8.538 7.325 -0.314 1.00 57.50 180 SER A C 1
ATOM 1422 O O . SER A 1 180 ? 9.299 6.419 0.067 1.00 57.50 180 SER A O 1
ATOM 1424 N N . ALA A 1 181 ? 8.966 8.427 -0.928 1.00 49.94 181 ALA A N 1
ATOM 1425 C CA . ALA A 1 181 ? 10.374 8.726 -1.143 1.00 49.94 181 ALA A CA 1
ATOM 1426 C C . ALA A 1 181 ? 11.104 8.849 0.209 1.00 49.94 181 ALA A C 1
ATOM 1428 O O . ALA A 1 181 ? 11.009 9.856 0.903 1.00 49.94 181 ALA A O 1
ATOM 1429 N N . GLY A 1 182 ? 11.836 7.806 0.608 1.00 46.41 182 GLY A N 1
ATOM 1430 C CA . GLY A 1 182 ? 12.778 7.895 1.724 1.00 46.41 182 GLY A CA 1
ATOM 1431 C C . GLY A 1 182 ? 14.042 8.663 1.314 1.00 46.41 182 GLY A C 1
ATOM 1432 O O . GLY A 1 182 ? 14.335 8.758 0.117 1.00 46.41 182 GLY A O 1
ATOM 1433 N N . PRO A 1 183 ? 14.836 9.183 2.270 1.00 34.53 183 PRO A N 1
ATOM 1434 C CA . PRO A 1 183 ? 16.145 9.741 1.949 1.00 34.53 183 PRO A CA 1
ATOM 1435 C C . PRO A 1 183 ? 16.970 8.686 1.204 1.00 34.53 183 PRO A C 1
ATOM 1437 O O . PRO A 1 183 ? 16.980 7.522 1.607 1.00 34.53 183 PRO A O 1
ATOM 1440 N N . LYS A 1 184 ? 17.618 9.086 0.097 1.00 37.50 184 LYS A N 1
ATOM 1441 C CA . LYS A 1 184 ? 18.419 8.211 -0.778 1.00 37.50 184 LYS A CA 1
ATOM 1442 C C . LYS A 1 184 ? 19.324 7.307 0.064 1.00 37.50 184 LYS A C 1
ATOM 1444 O O . LYS A 1 184 ? 20.384 7.731 0.523 1.00 37.50 184 LYS A O 1
ATOM 1449 N N . SER A 1 185 ? 18.925 6.050 0.231 1.00 35.84 185 SER A N 1
ATOM 1450 C CA . SER A 1 185 ? 19.821 5.004 0.702 1.00 35.84 185 SER A CA 1
ATOM 1451 C C . SER A 1 185 ? 20.825 4.780 -0.419 1.00 35.84 185 SER A C 1
ATOM 1453 O O . SER A 1 185 ? 20.520 4.142 -1.425 1.00 35.84 185 SER A O 1
ATOM 1455 N N . ARG A 1 186 ? 22.010 5.386 -0.287 1.00 35.19 186 ARG A N 1
ATOM 1456 C CA . ARG A 1 186 ? 23.172 4.988 -1.078 1.00 35.19 186 ARG A CA 1
ATOM 1457 C C . ARG A 1 186 ? 23.361 3.496 -0.838 1.00 35.19 186 ARG A C 1
ATOM 1459 O O . ARG A 1 186 ? 23.621 3.089 0.293 1.00 35.19 186 ARG A O 1
ATOM 1466 N N . SER A 1 187 ? 23.208 2.713 -1.900 1.00 33.81 187 SER A N 1
ATOM 1467 C CA . SER A 1 187 ? 23.553 1.298 -1.944 1.00 33.81 187 SER A CA 1
ATOM 1468 C C . SER A 1 187 ? 24.872 1.070 -1.203 1.00 33.81 187 SER A C 1
ATOM 1470 O O . SER A 1 187 ? 25.918 1.571 -1.629 1.00 33.81 187 SER A O 1
ATOM 1472 N N . ARG A 1 188 ? 24.835 0.335 -0.087 1.00 33.19 188 ARG A N 1
ATOM 1473 C CA . ARG A 1 188 ? 26.048 -0.252 0.483 1.00 33.19 188 ARG A CA 1
ATOM 1474 C C . ARG A 1 188 ? 26.449 -1.392 -0.437 1.00 33.19 188 ARG A C 1
ATOM 1476 O O . ARG A 1 188 ? 25.931 -2.494 -0.327 1.00 33.19 188 ARG A O 1
ATOM 1483 N N . LEU A 1 189 ? 27.334 -1.081 -1.369 1.00 34.03 189 LEU A N 1
ATOM 1484 C CA . LEU A 1 189 ? 28.141 -2.064 -2.070 1.00 34.03 189 LEU A CA 1
ATOM 1485 C C . LEU A 1 189 ? 29.586 -1.675 -1.756 1.00 34.03 189 LEU A C 1
ATOM 1487 O O . LEU A 1 189 ? 30.170 -0.840 -2.442 1.00 34.03 189 LEU A O 1
ATOM 1491 N N . SER A 1 190 ? 30.068 -2.192 -0.624 1.00 35.28 190 SER A N 1
ATOM 1492 C CA . SER A 1 190 ? 31.490 -2.376 -0.322 1.00 35.28 190 SER A CA 1
ATOM 1493 C C . SER A 1 190 ? 31.869 -3.795 -0.700 1.00 35.28 190 SER A C 1
ATOM 1495 O O . SER A 1 190 ? 31.079 -4.682 -0.300 1.00 35.28 190 SER A O 1
#

Radius of gyration: 17.87 Å; chains: 1; bounding box: 48×34×54 Å

pLDDT: mean 75.87, std 18.76, range [30.27, 96.75]

Secondary structure (DSSP, 8-state):
-----------SS--EEEEEE-GGGTT---SSGGG-EEEEEEEGGGTEEEEPPPHHHHHHHHHH--S-S----EEEEEEEEESSSS-EEEEEEEE-TTHHHHHT---SEE----GGGGSTTT--EEEE-HHHHHHHHTT-GGGTT-EEEETTEEEEEEEE--TT--BTTTB---EEEE----S-------

Sequence (190 aa):
MAVLALGLGIGANTSIFSVVNFLLLRSLPYKDPGELVRVWATYPSKGVTQDVTSYADFMDWKTQNSAFQQMAAFTHQYFNLKGGNLPERILGLRVSADLFPLLGARMVQGRTFLPEEQEPGKDHVVLVGHGLWRRRFGRDPSLLGQTLRLNDESYTVIGILPSDFEFPPFEASQFVRALSAGPKSRSRLS